Protein AF-0000000086202917 (afdb_homodimer)

Secondary structure (DSSP, 8-state):
-HHHHHHHHHHHHHHHHHS-EEEEEEEEEEEETTTTEEEEEEEEEETTEEEEEEETTTTEEEESSGGGHHHHHHHHH-HHHHHHHHHHIIIIIGGGHHHHHHHHHHHHHHHHT-/-HHHHHHHHHHHHHHHHHS-EEEEEEEEEEEETTTTEEEEEEEEEETTEEEEEEETTTTEEEESSGGGHHHHHHHHH-HHHHHHHHHHIIIIIGGGHHHHHHHHHHHHHHHHT-

InterPro domains:
  IPR000353 MHC class II, beta chain, N-terminal [PF00969] (27-99)
  IPR000353 MHC class II, beta chain, N-terminal [SM00921] (27-101)
  IPR011162 MHC classes I/II-like antigen recognition protein [SSF54452] (7-101)
  IPR014745 MHC class II, alpha/beta chain, N-terminal [G3DSA:3.10.320.10] (16-104)
  IPR050160 Major Histocompatibility Complex/Immunoglobulin [PTHR19944] (18-101)

Structure (mmCIF, N/CA/C/O backbone):
data_AF-0000000086202917-model_v1
#
loop_
_entity.id
_entity.type
_entity.pdbx_description
1 polymer 'HLA class II histocompatibility antigen, DRB1-16 beta chain-like'
#
loop_
_atom_site.group_PDB
_atom_site.id
_atom_site.type_symbol
_atom_site.label_atom_id
_atom_site.label_alt_id
_atom_site.label_comp_id
_atom_site.label_asym_id
_atom_site.label_entity_id
_atom_site.label_seq_id
_atom_site.pdbx_PDB_ins_code
_atom_site.Cartn_x
_atom_site.Cartn_y
_atom_site.Cartn_z
_atom_site.occupancy
_atom_site.B_iso_or_equiv
_atom_site.auth_seq_id
_atom_site.auth_comp_id
_atom_site.auth_asym_id
_atom_site.auth_atom_id
_atom_site.pdbx_PDB_model_num
ATOM 1 N N . ARG A 1 1 ? 8.062 -35.969 -11.539 1 56.47 1 ARG A N 1
ATOM 2 C CA . ARG A 1 1 ? 8.352 -34.812 -10.711 1 56.47 1 ARG A CA 1
ATOM 3 C C . ARG A 1 1 ? 7.625 -33.594 -11.234 1 56.47 1 ARG A C 1
ATOM 5 O O . ARG A 1 1 ? 6.93 -32.906 -10.484 1 56.47 1 ARG A O 1
ATOM 12 N N . TRP A 1 2 ? 7.66 -33.281 -12.508 1 59.66 2 TRP A N 1
ATOM 13 C CA . TRP A 1 2 ? 7.031 -32.125 -13.125 1 59.66 2 TRP A CA 1
ATOM 14 C C . TRP A 1 2 ? 5.516 -32.281 -13.148 1 59.66 2 TRP A C 1
ATOM 16 O O . TRP A 1 2 ? 4.785 -31.312 -12.891 1 59.66 2 TRP A O 1
ATOM 26 N N . ALA A 1 3 ? 5.078 -33.5 -13.422 1 69.38 3 ALA A N 1
ATOM 27 C CA . ALA A 1 3 ? 3.639 -33.75 -13.508 1 69.38 3 ALA A CA 1
ATOM 28 C C . ALA A 1 3 ? 2.975 -33.562 -12.148 1 69.38 3 ALA A C 1
ATOM 30 O O . ALA A 1 3 ? 1.896 -33 -12.039 1 69.38 3 ALA A O 1
ATOM 31 N N . LEU A 1 4 ? 3.582 -34.156 -11.109 1 66.25 4 LEU A N 1
ATOM 32 C CA . LEU A 1 4 ? 3.045 -34.062 -9.758 1 66.25 4 LEU A CA 1
ATOM 33 C C . LEU A 1 4 ? 3.033 -32.594 -9.273 1 66.25 4 LEU A C 1
ATOM 35 O O . LEU A 1 4 ? 2.08 -32.188 -8.625 1 66.25 4 LEU A O 1
ATOM 39 N N . ASP A 1 5 ? 4.062 -31.875 -9.633 1 64.75 5 ASP A N 1
ATOM 40 C CA . ASP A 1 5 ? 4.117 -30.453 -9.297 1 64.75 5 ASP A CA 1
ATOM 41 C C . ASP A 1 5 ? 3.029 -29.672 -10.039 1 64.75 5 ASP A C 1
ATOM 43 O O . ASP A 1 5 ? 2.402 -28.781 -9.461 1 64.75 5 ASP A O 1
ATOM 47 N N . SER A 1 6 ? 2.785 -30.109 -11.18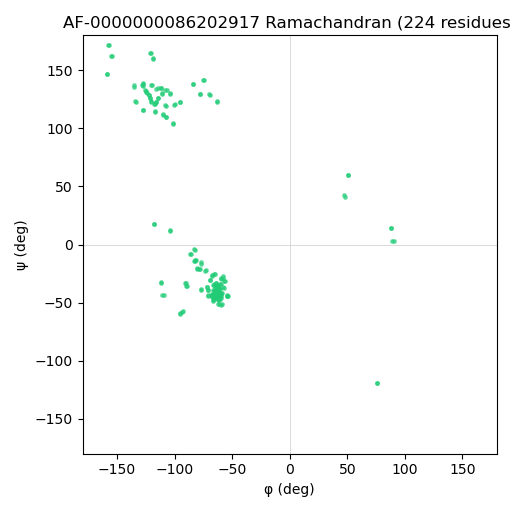8 1 72.75 6 SER A N 1
ATOM 48 C CA . SER A 1 6 ? 1.746 -29.469 -11.984 1 72.75 6 SER A CA 1
ATOM 49 C C . SER A 1 6 ? 0.358 -29.766 -11.422 1 72.75 6 SER A C 1
ATOM 51 O O . SER A 1 6 ? -0.493 -28.875 -11.367 1 72.75 6 SER A O 1
ATOM 53 N N . LEU A 1 7 ? 0.156 -30.969 -11.078 1 74 7 LEU A N 1
ATOM 54 C CA . LEU A 1 7 ? -1.131 -31.359 -10.508 1 74 7 LEU A CA 1
ATOM 55 C C . LEU A 1 7 ? -1.352 -30.703 -9.156 1 74 7 LEU A C 1
ATOM 57 O O . LEU A 1 7 ? -2.457 -30.25 -8.859 1 74 7 LEU A O 1
ATOM 61 N N . LEU A 1 8 ? -0.31 -30.719 -8.398 1 64.94 8 LEU A N 1
ATOM 62 C CA . LEU A 1 8 ? -0.389 -30.062 -7.094 1 64.94 8 LEU A CA 1
ATOM 63 C C . LEU A 1 8 ? -0.633 -28.578 -7.25 1 64.94 8 LEU A C 1
ATOM 65 O O . LEU A 1 8 ? -1.447 -28 -6.527 1 64.94 8 LEU A O 1
ATOM 69 N N . THR A 1 9 ? 0.103 -28 -8.234 1 70.88 9 THR A N 1
ATOM 70 C CA . THR A 1 9 ? -0.125 -26.594 -8.539 1 70.88 9 THR A CA 1
ATOM 71 C C . THR A 1 9 ? -1.547 -26.375 -9.047 1 70.88 9 THR A C 1
ATOM 73 O O . THR A 1 9 ? -2.199 -25.391 -8.68 1 70.88 9 THR A O 1
ATOM 76 N N . ALA A 1 10 ? -1.94 -27.266 -9.82 1 73.31 10 ALA A N 1
ATOM 77 C CA . ALA A 1 10 ? -3.299 -27.156 -10.344 1 73.31 10 ALA A CA 1
ATOM 78 C C . ALA A 1 10 ? -4.332 -27.297 -9.234 1 73.31 10 ALA A C 1
ATOM 80 O O . ALA A 1 10 ? -5.312 -26.547 -9.195 1 73.31 10 ALA A O 1
ATOM 81 N N . PHE A 1 11 ? -4.117 -28.297 -8.375 1 68.44 11 PHE A N 1
ATOM 82 C CA . PHE A 1 11 ? -5.02 -28.516 -7.25 1 68.44 11 PHE A CA 1
ATOM 83 C C . PHE A 1 11 ? -5.008 -27.312 -6.316 1 68.44 11 PHE A C 1
ATOM 85 O O . PHE A 1 11 ? -6.066 -26.844 -5.875 1 68.44 11 PHE A O 1
ATOM 92 N N . LEU A 1 12 ? -3.818 -26.859 -5.988 1 67.12 12 LEU A N 1
ATOM 93 C CA . LEU A 1 12 ? -3.705 -25.672 -5.141 1 67.12 12 LEU A CA 1
ATOM 94 C C . LEU A 1 12 ? -4.352 -24.453 -5.809 1 67.12 12 LEU A C 1
ATOM 96 O O . LEU A 1 12 ? -5.004 -23.656 -5.141 1 67.12 12 LEU A O 1
ATOM 100 N N . LEU A 1 13 ? -4.148 -24.438 -7.059 1 69.25 13 LEU A N 1
ATOM 101 C CA . LEU A 1 13 ? -4.805 -23.375 -7.816 1 69.25 13 LEU A CA 1
ATOM 102 C C . LEU A 1 13 ? -6.32 -23.484 -7.703 1 69.25 13 LEU A C 1
ATOM 104 O O . LEU A 1 13 ? -7.008 -22.469 -7.535 1 69.25 13 LEU A O 1
ATOM 108 N N . LEU A 1 14 ? -6.766 -24.656 -7.84 1 66.81 14 LEU A N 1
ATOM 109 C CA . LEU A 1 14 ? -8.203 -24.891 -7.727 1 66.81 14 LEU A CA 1
ATOM 110 C C . LEU A 1 14 ? -8.711 -24.484 -6.344 1 66.81 14 LEU A C 1
ATOM 112 O O . LEU A 1 14 ? -9.781 -23.891 -6.219 1 66.81 14 LEU A O 1
ATOM 116 N N . LEU A 1 15 ? -8.031 -24.828 -5.32 1 63.81 15 LEU A N 1
ATOM 117 C CA . LEU A 1 15 ? -8.422 -24.484 -3.959 1 63.81 15 LEU A CA 1
ATOM 118 C C . LEU A 1 15 ? -8.398 -22.969 -3.758 1 63.81 15 LEU A C 1
ATOM 120 O O . LEU A 1 15 ? -9.289 -22.406 -3.115 1 63.81 15 LEU A O 1
ATOM 124 N N . LEU A 1 16 ? -7.363 -22.406 -4.336 1 63.12 16 LEU A N 1
ATOM 125 C CA . LEU A 1 16 ? -7.281 -20.953 -4.242 1 63.12 16 LEU A CA 1
ATOM 126 C C . LEU A 1 16 ? -8.43 -20.281 -5.004 1 63.12 16 LEU A C 1
ATOM 128 O O . LEU A 1 16 ? -8.93 -19.234 -4.59 1 63.12 16 LEU A O 1
ATOM 132 N N . LEU A 1 17 ? -8.789 -20.891 -6.078 1 62.19 17 LEU A N 1
ATOM 133 C CA . LEU A 1 17 ? -9.906 -20.391 -6.867 1 62.19 17 LEU A CA 1
ATOM 134 C C . LEU A 1 17 ? -11.203 -20.422 -6.059 1 62.19 17 LEU A C 1
ATOM 136 O O . LEU A 1 17 ? -12.078 -19.578 -6.25 1 62.19 17 LEU A O 1
ATOM 140 N N . ALA A 1 18 ? -11.289 -21.453 -5.273 1 64.19 18 ALA A N 1
ATOM 141 C CA . ALA A 1 18 ? -12.539 -21.641 -4.543 1 64.19 18 ALA A CA 1
ATOM 142 C C . ALA A 1 18 ? -12.531 -20.859 -3.227 1 64.19 18 ALA A C 1
ATOM 144 O O . ALA A 1 18 ? -13.586 -20.516 -2.697 1 64.19 18 ALA A O 1
ATOM 145 N N . ALA A 1 19 ? -11.352 -20.281 -2.857 1 79.25 19 ALA A N 1
ATOM 146 C CA . ALA A 1 19 ? -11.211 -19.688 -1.525 1 79.25 19 ALA A CA 1
ATOM 147 C C . ALA A 1 19 ? -10.914 -18.203 -1.609 1 79.25 19 ALA A C 1
ATOM 149 O O . ALA A 1 19 ? -10.727 -17.656 -2.701 1 79.25 19 ALA A O 1
ATOM 150 N N . HIS A 1 20 ? -11.172 -17.5 -0.498 1 85.31 20 HIS A N 1
ATOM 151 C CA . HIS A 1 20 ? -10.773 -16.109 -0.312 1 85.31 20 HIS A CA 1
ATOM 152 C C . HIS A 1 20 ? -9.258 -15.953 -0.331 1 85.31 20 HIS A C 1
ATOM 154 O O . HIS A 1 20 ? -8.547 -16.719 0.324 1 85.31 20 HIS A O 1
ATOM 160 N N . PHE A 1 21 ? -8.859 -15.07 -1.308 1 89.19 21 PHE A N 1
ATOM 161 C CA . PHE A 1 21 ? -7.438 -14.789 -1.488 1 89.19 21 PHE A CA 1
ATOM 162 C C . PHE A 1 21 ? -7.164 -13.297 -1.397 1 89.19 21 PHE A C 1
ATOM 164 O O . PHE A 1 21 ? -7.918 -12.484 -1.942 1 89.19 21 PHE A O 1
ATOM 171 N N . LEU A 1 22 ? -6.105 -12.945 -0.576 1 93.94 22 LEU A N 1
ATOM 172 C CA . LEU A 1 22 ? -5.758 -11.539 -0.412 1 93.94 22 LEU A CA 1
ATOM 173 C C . LEU A 1 22 ? -4.363 -11.258 -0.958 1 93.94 22 LEU A C 1
ATOM 175 O O . LEU A 1 22 ? -3.404 -11.953 -0.616 1 93.94 22 LEU A O 1
ATOM 179 N N . VAL A 1 23 ? -4.27 -10.406 -1.833 1 95.25 23 VAL A N 1
ATOM 180 C CA . VAL A 1 23 ? -3.002 -9.836 -2.275 1 95.25 23 VAL A CA 1
ATOM 181 C C . VAL A 1 23 ? -2.883 -8.398 -1.783 1 95.25 23 VAL A C 1
ATOM 183 O O . VAL A 1 23 ? -3.816 -7.602 -1.93 1 95.25 23 VAL A O 1
ATOM 186 N N . GLN A 1 24 ? -1.747 -8.039 -1.221 1 97.31 24 GLN A N 1
ATOM 187 C CA . GLN A 1 24 ? -1.572 -6.703 -0.654 1 97.31 24 GLN A CA 1
ATOM 188 C C . GLN A 1 24 ? -0.232 -6.102 -1.066 1 97.31 24 GLN A C 1
ATOM 190 O O . GLN A 1 24 ? 0.785 -6.801 -1.092 1 97.31 24 GLN A O 1
ATOM 195 N N . TRP A 1 25 ? -0.26 -4.859 -1.42 1 97.12 25 TRP A N 1
ATOM 196 C CA . TRP A 1 25 ? 0.932 -4.035 -1.604 1 97.12 25 TRP A CA 1
ATOM 197 C C . TRP A 1 25 ? 0.965 -2.893 -0.597 1 97.12 25 TRP A C 1
ATOM 199 O O . TRP A 1 25 ? -0.059 -2.256 -0.337 1 97.12 25 TRP A O 1
ATOM 209 N N . LYS A 1 26 ? 2.094 -2.67 0.023 1 97.69 26 LYS A N 1
ATOM 210 C CA . LYS A 1 26 ? 2.246 -1.6 1.004 1 97.69 26 LYS A CA 1
ATOM 211 C C . LYS A 1 26 ? 3.391 -0.665 0.625 1 97.69 26 LYS A C 1
ATOM 213 O O . LYS A 1 26 ? 4.465 -1.12 0.23 1 97.69 26 LYS A O 1
ATOM 218 N N . SER A 1 27 ? 3.15 0.572 0.626 1 98.06 27 SER A N 1
ATOM 219 C CA . SER A 1 27 ? 4.184 1.6 0.538 1 98.06 27 SER A CA 1
ATOM 220 C C . SER A 1 27 ? 4.379 2.303 1.877 1 98.06 27 SER A C 1
ATOM 222 O O . SER A 1 27 ? 3.451 2.926 2.398 1 98.06 27 SER A O 1
ATOM 224 N N . ASP A 1 28 ? 5.562 2.217 2.412 1 98.12 28 ASP A N 1
ATOM 225 C CA . ASP A 1 28 ? 5.879 2.795 3.715 1 98.12 28 ASP A CA 1
ATOM 226 C C . ASP A 1 28 ? 6.895 3.928 3.582 1 98.12 28 ASP A C 1
ATOM 228 O O . ASP A 1 28 ? 7.945 3.754 2.963 1 98.12 28 ASP A O 1
ATOM 232 N N . CYS A 1 29 ? 6.578 5.027 4.09 1 98 29 CYS A N 1
ATOM 233 C CA . CYS A 1 29 ? 7.539 6.109 4.27 1 98 29 CYS A CA 1
ATOM 234 C C . CYS A 1 29 ? 7.898 6.281 5.742 1 98 29 CYS A C 1
ATOM 236 O O . CYS A 1 29 ? 7.074 6.734 6.539 1 98 29 CYS A O 1
ATOM 238 N N . HIS A 1 30 ? 9.102 5.934 6.121 1 96.94 30 HIS A N 1
ATOM 239 C CA . HIS A 1 30 ? 9.648 6.168 7.453 1 96.94 30 HIS A CA 1
ATOM 240 C C . HIS A 1 30 ? 10.461 7.457 7.5 1 96.94 30 HIS A C 1
ATOM 242 O O . HIS A 1 30 ? 11.422 7.617 6.742 1 96.94 30 HIS A O 1
ATOM 248 N N . PHE A 1 31 ? 10.039 8.297 8.367 1 95.12 31 PHE A N 1
ATOM 249 C CA . PHE A 1 31 ? 10.758 9.555 8.531 1 95.12 31 PHE A CA 1
ATOM 250 C C . PHE A 1 31 ? 11.469 9.602 9.883 1 95.12 31 PHE A C 1
ATOM 252 O O . PHE A 1 31 ? 10.875 9.281 10.914 1 95.12 31 PHE A O 1
ATOM 259 N N . PHE A 1 32 ? 12.711 9.945 9.773 1 92.88 32 PHE A N 1
ATOM 260 C CA . PHE A 1 32 ? 13.523 10.102 10.977 1 92.88 32 PHE A CA 1
ATOM 261 C C . PHE A 1 32 ? 14.078 11.516 11.07 1 92.88 32 PHE A C 1
ATOM 263 O O . PHE A 1 32 ? 14.789 11.977 10.172 1 92.88 32 PHE A O 1
ATOM 270 N N . ASN A 1 33 ? 13.758 12.219 12.242 1 91 33 ASN A N 1
ATOM 271 C CA . ASN A 1 33 ? 14.234 13.578 12.469 1 91 33 ASN A CA 1
ATOM 272 C C . ASN A 1 33 ? 13.938 14.477 11.273 1 91 33 ASN A C 1
ATOM 274 O O . ASN A 1 33 ? 14.844 15.086 10.711 1 91 33 ASN A O 1
ATOM 278 N N . GLY A 1 34 ? 12.609 14.531 11.031 1 90.12 34 GLY A N 1
ATOM 279 C CA . GLY A 1 34 ? 12.211 15.266 9.844 1 90.12 34 GLY A CA 1
ATOM 280 C C . GLY A 1 34 ? 12.461 14.492 8.555 1 90.12 34 GLY A C 1
ATOM 281 O O . GLY A 1 34 ? 11.953 13.383 8.391 1 90.12 34 GLY A O 1
ATOM 282 N N . THR A 1 35 ? 13.32 15.078 7.695 1 93.12 35 THR A N 1
ATOM 283 C CA . THR A 1 35 ? 13.664 14.398 6.449 1 93.12 35 THR A CA 1
ATOM 284 C C . THR A 1 35 ? 15.156 14.086 6.395 1 93.12 35 THR A C 1
ATOM 286 O O . THR A 1 35 ? 15.711 13.875 5.312 1 93.12 35 THR A O 1
ATOM 289 N N . GLN A 1 36 ? 15.758 14.133 7.574 1 93.69 36 GLN A N 1
ATOM 290 C CA . GLN A 1 36 ? 17.172 13.797 7.629 1 93.69 36 GLN A CA 1
ATOM 291 C C . GLN A 1 36 ? 17.422 12.375 7.121 1 93.69 36 GLN A C 1
ATOM 293 O O . GLN A 1 36 ? 18.406 12.125 6.426 1 93.69 36 GLN A O 1
ATOM 298 N N . ARG A 1 37 ? 16.531 11.484 7.527 1 95 37 ARG A N 1
ATOM 299 C CA . ARG A 1 37 ? 16.547 10.125 6.992 1 95 37 ARG A CA 1
ATOM 300 C C . ARG A 1 37 ? 15.133 9.688 6.609 1 95 37 ARG A C 1
ATOM 302 O O . ARG A 1 37 ? 14.203 9.781 7.418 1 95 37 ARG A O 1
ATOM 309 N N . VAL A 1 38 ? 15.117 9.359 5.406 1 96.69 38 VAL A N 1
ATOM 310 C CA . VAL A 1 38 ? 13.859 8.828 4.902 1 96.69 38 VAL A CA 1
ATOM 311 C C . VAL A 1 38 ? 14.07 7.418 4.359 1 96.69 38 VAL A C 1
ATOM 313 O O . VAL A 1 38 ? 15.023 7.168 3.623 1 96.69 38 VAL A O 1
ATOM 316 N N . HIS A 1 39 ? 13.273 6.473 4.859 1 97.94 39 HIS A N 1
ATOM 317 C CA . HIS A 1 39 ? 13.328 5.078 4.434 1 97.94 39 HIS A CA 1
ATOM 318 C C . HIS A 1 39 ? 12.016 4.648 3.781 1 97.94 39 HIS A C 1
ATOM 320 O O . HIS A 1 39 ? 10.953 4.715 4.402 1 97.94 39 HIS A O 1
ATOM 326 N N . TYR A 1 40 ? 12.141 4.359 2.516 1 98.62 40 TYR A N 1
ATOM 327 C CA . TYR A 1 40 ? 10.969 3.959 1.748 1 98.62 40 TYR A CA 1
ATOM 328 C C . TYR A 1 40 ? 10.969 2.455 1.5 1 98.62 40 TYR A C 1
ATOM 330 O O . TYR A 1 40 ? 11.984 1.884 1.094 1 98.62 40 TYR A O 1
ATOM 338 N N . LEU A 1 41 ? 9.836 1.733 1.792 1 98.69 41 LEU A N 1
ATOM 339 C CA . LEU A 1 41 ? 9.617 0.322 1.495 1 98.69 41 LEU A CA 1
ATOM 340 C C . LEU A 1 41 ? 8.383 0.135 0.619 1 98.69 41 LEU A C 1
ATOM 342 O O . LEU A 1 41 ? 7.344 0.745 0.869 1 98.69 41 LEU A O 1
ATOM 346 N N . TYR A 1 42 ? 8.516 -0.547 -0.42 1 98.5 42 TYR A N 1
ATOM 347 C CA . TYR A 1 42 ? 7.398 -1.073 -1.196 1 98.5 42 TYR A CA 1
ATOM 348 C C . TYR A 1 42 ? 7.305 -2.588 -1.062 1 98.5 42 TYR A C 1
ATOM 350 O O . TYR A 1 42 ? 8.18 -3.314 -1.541 1 98.5 42 TYR A O 1
ATOM 358 N N . ARG A 1 43 ? 6.258 -3.127 -0.398 1 98.25 43 ARG A N 1
ATOM 359 C CA . ARG A 1 43 ? 6.195 -4.504 0.079 1 98.25 43 ARG A CA 1
ATOM 360 C C . ARG A 1 43 ? 5.031 -5.254 -0.559 1 98.25 43 ARG A C 1
ATOM 362 O O . ARG A 1 43 ? 3.936 -4.707 -0.693 1 98.25 43 ARG A O 1
ATOM 369 N N . GLN A 1 44 ? 5.309 -6.43 -0.927 1 96.62 44 GLN A N 1
ATOM 370 C CA . GLN A 1 44 ? 4.293 -7.289 -1.523 1 96.62 44 GLN A CA 1
ATOM 371 C C . GLN A 1 44 ? 3.939 -8.445 -0.596 1 96.62 44 GLN A C 1
ATOM 373 O O . GLN A 1 44 ? 4.824 -9.078 -0.013 1 96.62 44 GLN A O 1
ATOM 378 N N . PHE A 1 45 ? 2.639 -8.703 -0.45 1 95.31 45 PHE A N 1
ATOM 379 C CA . PHE A 1 45 ? 2.131 -9.758 0.412 1 95.31 45 PHE A CA 1
ATOM 380 C C . PHE A 1 45 ? 1.174 -10.672 -0.351 1 95.31 45 PHE A C 1
ATOM 382 O O . PHE A 1 45 ? 0.358 -10.195 -1.144 1 95.31 45 PHE A O 1
ATOM 389 N N . TYR A 1 46 ? 1.29 -11.93 -0.117 1 90.88 46 TYR A N 1
ATOM 390 C CA . TYR A 1 46 ? 0.274 -12.914 -0.466 1 90.88 46 TYR A CA 1
ATOM 391 C C . TYR A 1 46 ? -0.264 -13.609 0.78 1 90.88 46 TYR A C 1
ATOM 393 O O . TYR A 1 46 ? 0.491 -14.25 1.517 1 90.88 46 TYR A O 1
ATOM 401 N N . ASP A 1 47 ? -1.548 -13.477 0.974 1 85.06 47 ASP A N 1
ATOM 402 C CA . ASP A 1 47 ? -2.213 -13.992 2.164 1 85.06 47 ASP A CA 1
ATOM 403 C C . ASP A 1 47 ? -1.449 -13.617 3.43 1 85.06 47 ASP A C 1
ATOM 405 O O . ASP A 1 47 ? -1.148 -14.469 4.262 1 85.06 47 ASP A O 1
ATOM 409 N N . ARG A 1 48 ? -0.967 -12.508 3.6 1 85.69 48 ARG A N 1
ATOM 410 C CA . ARG A 1 48 ? -0.422 -11.836 4.773 1 85.69 48 ARG A CA 1
ATOM 411 C C . ARG A 1 48 ? 1.069 -12.117 4.922 1 85.69 48 ARG A C 1
ATOM 413 O O . ARG A 1 48 ? 1.669 -11.789 5.949 1 85.69 48 ARG A O 1
ATOM 420 N N . GLN A 1 49 ? 1.592 -12.82 3.988 1 90.81 49 GLN A N 1
ATOM 421 C CA . GLN A 1 49 ? 3.025 -13.094 4.008 1 90.81 49 GLN A CA 1
ATOM 422 C C . GLN A 1 49 ? 3.773 -12.164 3.057 1 90.81 49 GLN A C 1
ATOM 424 O O . GLN A 1 49 ? 3.525 -12.164 1.851 1 90.81 49 GLN A O 1
ATOM 429 N N . GLU A 1 50 ? 4.629 -11.469 3.66 1 95.25 50 GLU A N 1
ATOM 430 C CA . GLU A 1 50 ? 5.484 -10.664 2.797 1 95.25 50 GLU A CA 1
ATOM 431 C C . GLU A 1 50 ? 6.445 -11.539 1.999 1 95.25 50 GLU A C 1
ATOM 433 O O . GLU A 1 50 ? 7.152 -12.375 2.568 1 95.25 50 GLU A O 1
ATOM 438 N N . THR A 1 51 ? 6.512 -11.352 0.704 1 94.44 51 THR A N 1
ATOM 439 C CA . THR A 1 51 ? 7.336 -12.242 -0.106 1 94.44 51 THR A CA 1
ATOM 440 C C . THR A 1 51 ? 8.539 -11.5 -0.676 1 94.44 51 THR A C 1
ATOM 442 O O . THR A 1 51 ? 9.594 -12.094 -0.908 1 94.44 51 THR A O 1
ATOM 445 N N . ALA A 1 52 ? 8.398 -10.195 -0.99 1 9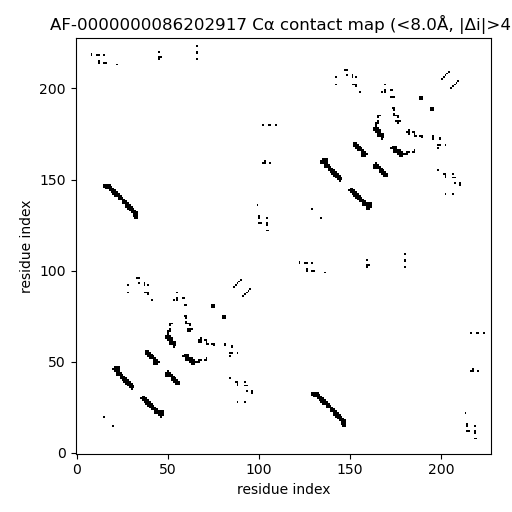6.62 52 ALA A N 1
ATOM 446 C CA . ALA A 1 52 ? 9.445 -9.344 -1.547 1 96.62 52 ALA A CA 1
ATOM 447 C C . ALA A 1 52 ? 9.203 -7.875 -1.22 1 96.62 52 ALA A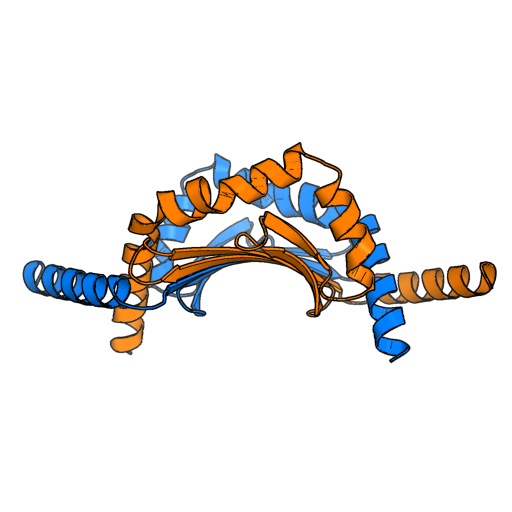 C 1
ATOM 449 O O . ALA A 1 52 ? 8.086 -7.492 -0.868 1 96.62 52 ALA A O 1
ATOM 450 N N . ARG A 1 53 ? 10.172 -7.109 -1.333 1 98.5 53 ARG A N 1
ATOM 451 C CA . ARG A 1 53 ? 10.047 -5.68 -1.072 1 98.5 53 ARG A CA 1
ATOM 452 C C . ARG A 1 53 ? 11.164 -4.895 -1.745 1 98.5 53 ARG A C 1
ATOM 454 O O . ARG A 1 53 ? 12.25 -5.43 -1.975 1 98.5 53 ARG A O 1
ATOM 461 N N . PHE A 1 54 ? 10.812 -3.717 -2.146 1 98.75 54 PHE A N 1
ATOM 462 C CA . PHE A 1 54 ? 11.844 -2.732 -2.438 1 98.75 54 PHE A CA 1
ATOM 463 C C . PHE A 1 54 ? 12.289 -2.023 -1.163 1 98.75 54 PHE A C 1
ATOM 465 O O . PHE A 1 54 ? 11.461 -1.648 -0.332 1 98.75 54 PHE A O 1
ATOM 472 N N . ASP A 1 55 ? 13.539 -1.838 -1.07 1 98.62 55 ASP A N 1
ATOM 473 C CA . ASP A 1 55 ? 14.148 -1.168 0.075 1 98.62 55 ASP A CA 1
ATOM 474 C C . ASP A 1 55 ? 15.055 -0.026 -0.376 1 98.62 55 ASP A C 1
ATOM 476 O O . ASP A 1 55 ? 16.094 -0.261 -0.999 1 98.62 55 ASP A O 1
ATOM 480 N N . SER A 1 56 ? 14.68 1.119 -0.02 1 98.38 56 SER A N 1
ATOM 481 C CA . SER A 1 56 ? 15.391 2.291 -0.519 1 98.38 56 SER A CA 1
ATOM 482 C C . SER A 1 56 ? 16.812 2.355 0.036 1 98.38 56 SER A C 1
ATOM 484 O O . SER A 1 56 ? 17.688 2.963 -0.572 1 98.38 56 SER A O 1
ATOM 486 N N . ASP A 1 57 ? 17.094 1.792 1.222 1 97.62 57 ASP A N 1
ATOM 487 C CA . ASP A 1 57 ? 18.438 1.76 1.779 1 97.62 57 ASP A CA 1
ATOM 488 C C . ASP A 1 57 ? 19.344 0.833 0.973 1 97.62 57 ASP A C 1
ATOM 490 O O . ASP A 1 57 ? 20.547 1.054 0.895 1 97.62 57 ASP A O 1
ATOM 494 N N . VAL A 1 58 ? 18.734 -0.207 0.388 1 97.62 58 VAL A N 1
ATOM 495 C CA . VAL A 1 58 ? 19.5 -1.162 -0.416 1 97.62 58 VAL A CA 1
ATOM 496 C C . VAL A 1 58 ? 19.516 -0.707 -1.873 1 97.62 58 VAL A C 1
ATOM 498 O O . VAL A 1 58 ? 20.5 -0.949 -2.59 1 97.62 58 VAL A O 1
ATOM 501 N N . GLY A 1 59 ? 18.453 -0.09 -2.311 1 98.06 59 GLY A N 1
ATOM 502 C CA . GLY A 1 59 ? 18.359 0.463 -3.652 1 98.06 59 GLY A CA 1
ATOM 503 C C . GLY A 1 59 ? 17.859 -0.536 -4.68 1 98.06 59 GLY A C 1
ATOM 504 O O . GLY A 1 59 ? 18.016 -0.324 -5.887 1 98.06 59 GLY A O 1
ATOM 505 N N . LYS A 1 60 ? 17.281 -1.69 -4.18 1 98.56 60 LYS A N 1
ATOM 506 C CA . LYS A 1 60 ? 16.75 -2.695 -5.09 1 98.56 60 LYS A CA 1
ATOM 507 C C . LYS A 1 60 ? 15.703 -3.568 -4.391 1 98.56 60 LYS A C 1
ATOM 509 O O . LYS A 1 60 ? 15.453 -3.406 -3.195 1 98.56 60 LYS A O 1
ATOM 514 N N . PHE A 1 61 ? 15.07 -4.371 -5.18 1 98.5 61 PHE A N 1
ATOM 515 C CA . PHE A 1 61 ? 14.117 -5.328 -4.621 1 98.5 61 PHE A CA 1
ATOM 516 C C . PHE A 1 61 ? 14.852 -6.48 -3.941 1 98.5 61 PHE A C 1
ATOM 518 O O . PHE A 1 61 ? 15.875 -6.953 -4.438 1 98.5 61 PHE A O 1
ATOM 525 N N . VAL A 1 62 ? 14.312 -6.961 -2.799 1 98.31 62 VAL A N 1
ATOM 526 C CA . VAL A 1 62 ? 14.852 -8.07 -2.029 1 98.31 62 VAL A CA 1
ATOM 527 C C . VAL A 1 62 ? 13.766 -9.109 -1.771 1 98.31 62 VAL A C 1
ATOM 529 O O . VAL A 1 62 ? 12.625 -8.75 -1.453 1 98.31 62 VAL A O 1
ATOM 532 N N . ALA A 1 63 ? 14.156 -10.328 -1.935 1 96.75 63 ALA A N 1
ATOM 533 C CA . ALA A 1 63 ? 13.242 -11.406 -1.575 1 96.75 63 ALA A CA 1
ATOM 534 C C . ALA A 1 63 ? 13.211 -11.625 -0.064 1 96.75 63 AL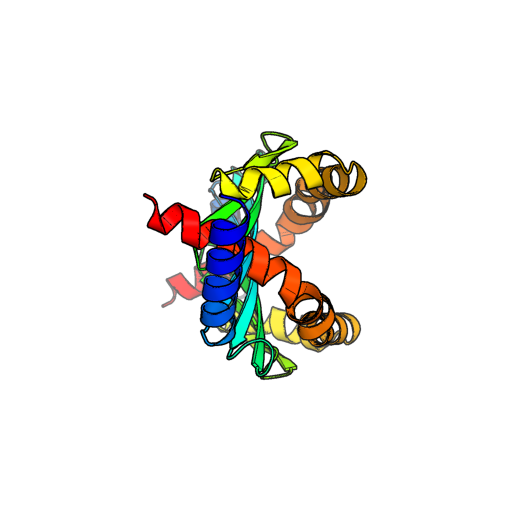A A C 1
ATOM 536 O O . ALA A 1 63 ? 14.266 -11.727 0.573 1 96.75 63 ALA A O 1
ATOM 537 N N . VAL A 1 64 ? 12.07 -11.656 0.5 1 95.69 64 VAL A N 1
ATOM 538 C CA . VAL A 1 64 ? 11.914 -11.914 1.929 1 95.69 64 VAL A CA 1
ATOM 539 C C . VAL A 1 64 ? 11.789 -13.414 2.176 1 95.69 64 VAL A C 1
ATOM 541 O O . VAL A 1 64 ? 12.258 -13.922 3.197 1 95.69 64 VAL A O 1
ATOM 544 N N . THR A 1 65 ? 11.148 -14.07 1.275 1 91.5 65 THR A N 1
ATOM 545 C CA . THR A 1 65 ? 11.078 -15.531 1.235 1 91.5 65 THR A CA 1
ATOM 546 C C . THR A 1 65 ? 11.641 -16.062 -0.079 1 91.5 65 THR A C 1
ATOM 548 O O . THR A 1 65 ? 11.812 -15.305 -1.038 1 91.5 65 THR A O 1
ATOM 551 N N . GLU A 1 66 ? 11.906 -17.312 -0.113 1 88.62 66 GLU A N 1
ATOM 552 C CA . GLU A 1 66 ? 12.438 -17.938 -1.324 1 88.62 66 GLU A CA 1
ATOM 553 C C . GLU A 1 66 ? 11.477 -17.766 -2.498 1 88.62 66 GLU A C 1
ATOM 555 O O . GLU A 1 66 ? 11.906 -17.609 -3.643 1 88.62 66 GLU A O 1
ATOM 560 N N . PHE A 1 67 ? 10.305 -17.672 -2.195 1 84.25 67 PHE A N 1
ATOM 561 C CA . PHE A 1 67 ? 9.297 -17.625 -3.248 1 84.25 67 PHE A CA 1
ATOM 562 C C . PHE A 1 67 ? 9.219 -16.234 -3.859 1 84.25 67 PHE A C 1
ATOM 564 O O . PHE A 1 67 ? 8.672 -16.062 -4.949 1 84.25 67 PHE A O 1
ATOM 571 N N . GLY A 1 68 ? 9.656 -15.273 -3.178 1 90.56 68 GLY A N 1
ATOM 572 C CA . GLY A 1 68 ? 9.672 -13.914 -3.699 1 90.56 68 GLY A CA 1
ATOM 573 C C . GLY A 1 68 ? 10.883 -13.625 -4.566 1 90.56 68 GLY A C 1
ATOM 574 O O . GLY A 1 68 ? 10.977 -12.562 -5.176 1 90.56 68 GLY A O 1
ATOM 575 N N . GLN A 1 69 ? 11.805 -14.578 -4.691 1 93.12 69 GLN A N 1
ATOM 576 C CA . GLN A 1 69 ? 13.062 -14.352 -5.391 1 93.12 69 GLN A CA 1
ATOM 577 C C . GLN A 1 69 ? 12.828 -14.102 -6.879 1 93.12 69 GLN A C 1
ATOM 579 O O . GLN A 1 69 ? 13.383 -13.164 -7.449 1 93.12 69 GLN A O 1
ATOM 584 N N . PRO A 1 70 ? 11.992 -14.891 -7.52 1 90 70 PRO A N 1
ATOM 585 C CA . PRO A 1 70 ? 11.758 -14.633 -8.945 1 90 70 PRO A CA 1
ATOM 586 C C . PRO A 1 70 ? 11.195 -13.242 -9.203 1 90 70 PRO A C 1
ATOM 588 O O . PRO A 1 70 ? 11.586 -12.578 -10.172 1 90 70 PRO A O 1
ATOM 591 N N . ASP A 1 71 ? 10.266 -12.836 -8.383 1 91.12 71 ASP A N 1
ATOM 592 C CA . ASP A 1 71 ? 9.711 -11.492 -8.539 1 91.12 71 ASP A CA 1
ATOM 593 C C . ASP A 1 71 ? 10.789 -10.43 -8.352 1 91.12 71 ASP A C 1
ATOM 595 O O . ASP A 1 71 ? 10.906 -9.508 -9.164 1 91.12 71 ASP A O 1
ATOM 599 N N . ALA A 1 72 ? 11.508 -10.5 -7.301 1 96.81 72 ALA A N 1
ATOM 600 C CA . ALA A 1 72 ? 12.586 -9.547 -7.023 1 96.81 72 ALA A CA 1
ATOM 601 C C . ALA A 1 72 ? 13.562 -9.469 -8.188 1 96.81 72 ALA A C 1
ATOM 603 O O . ALA A 1 72 ? 13.938 -8.375 -8.625 1 96.81 72 ALA A O 1
ATOM 604 N N . ASP A 1 73 ? 13.906 -10.688 -8.711 1 96.69 73 ASP A N 1
ATOM 605 C CA . ASP A 1 73 ? 14.844 -10.734 -9.836 1 96.69 73 ASP A CA 1
ATOM 606 C C . ASP A 1 73 ? 14.266 -10.055 -11.07 1 96.69 73 ASP A C 1
ATOM 608 O O . ASP A 1 73 ? 14.953 -9.297 -11.75 1 96.69 73 ASP A O 1
ATOM 612 N N . TYR A 1 74 ? 13.062 -10.367 -11.32 1 94.25 74 TYR A N 1
ATOM 613 C CA . TYR A 1 74 ? 12.391 -9.781 -12.469 1 94.25 74 TYR A CA 1
ATOM 614 C C . TYR A 1 74 ? 12.359 -8.258 -12.359 1 94.25 74 TYR A C 1
ATOM 616 O O . TYR A 1 74 ? 12.75 -7.555 -13.297 1 94.25 74 TYR A O 1
ATOM 624 N N . TRP A 1 75 ? 11.898 -7.676 -11.234 1 96.81 75 TRP A N 1
ATOM 625 C CA . TRP A 1 75 ? 11.812 -6.23 -11.055 1 96.81 75 TRP A CA 1
ATOM 626 C C . TRP A 1 75 ? 13.195 -5.586 -11.125 1 96.81 75 TRP A C 1
ATOM 628 O O . TRP A 1 75 ? 13.344 -4.484 -11.656 1 96.81 75 TRP A O 1
ATOM 638 N N . ASN A 1 76 ? 14.188 -6.312 -10.625 1 98.12 76 ASN A N 1
ATOM 639 C CA . ASN A 1 76 ? 15.547 -5.789 -10.625 1 98.12 76 ASN A CA 1
ATOM 640 C C . ASN A 1 76 ? 16.156 -5.789 -12.023 1 98.12 76 ASN A C 1
ATOM 642 O O . ASN A 1 76 ? 17.125 -5.078 -12.289 1 98.12 76 ASN A O 1
ATOM 646 N N . SER A 1 77 ? 15.578 -6.656 -12.875 1 97.94 77 SER A N 1
ATOM 647 C CA . SER A 1 77 ? 16.078 -6.734 -14.242 1 97.94 77 SER A CA 1
ATOM 648 C C . SER A 1 77 ? 15.477 -5.637 -15.109 1 97.94 77 SER A C 1
ATOM 650 O O . SER A 1 77 ? 15.914 -5.422 -16.25 1 97.94 77 SER A O 1
ATOM 652 N N . ARG A 1 78 ? 14.477 -5.008 -14.664 1 96.94 78 ARG A N 1
ATOM 653 C CA . ARG A 1 78 ? 13.797 -3.924 -15.367 1 96.94 78 ARG A CA 1
ATOM 654 C C . ARG A 1 78 ? 14.211 -2.566 -14.805 1 96.94 78 ARG A C 1
ATOM 656 O O . ARG A 1 78 ? 13.633 -2.082 -13.836 1 96.94 78 ARG A O 1
ATOM 663 N N . GLN A 1 79 ? 14.984 -1.939 -15.484 1 97.12 79 GLN A N 1
ATOM 664 C CA . GLN A 1 79 ? 15.586 -0.702 -15.008 1 97.12 79 GLN A CA 1
ATOM 665 C C . GLN A 1 79 ?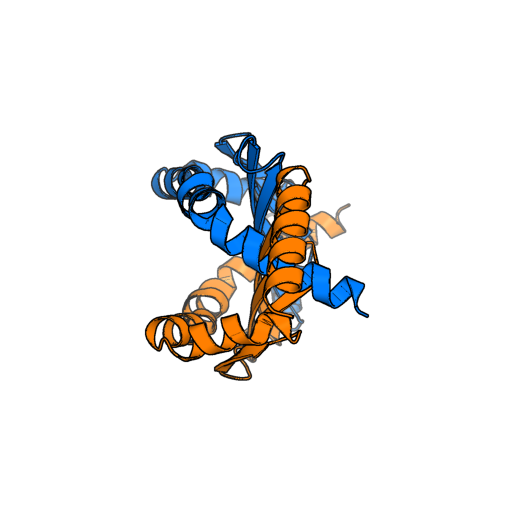 14.531 0.373 -14.773 1 97.12 79 GLN A C 1
ATOM 667 O O . GLN A 1 79 ? 14.648 1.178 -13.844 1 97.12 79 GLN A O 1
ATOM 672 N N . GLU A 1 80 ? 13.555 0.362 -15.594 1 96.94 80 GLU A N 1
ATOM 673 C CA . GLU A 1 80 ? 12.5 1.36 -15.453 1 96.94 80 GLU A CA 1
ATOM 674 C C . GLU A 1 80 ? 11.766 1.202 -14.125 1 96.94 80 GLU A C 1
ATOM 676 O O . GLU A 1 80 ? 11.469 2.191 -13.453 1 96.94 80 GLU A O 1
ATOM 681 N N . ILE A 1 81 ? 11.508 0.019 -13.695 1 96.38 81 ILE A N 1
ATOM 682 C CA . ILE A 1 81 ? 10.836 -0.258 -12.43 1 96.38 81 ILE A CA 1
ATOM 683 C C . ILE A 1 81 ? 11.742 0.132 -11.266 1 96.38 81 ILE A C 1
ATOM 685 O O . ILE A 1 81 ? 11.312 0.799 -10.328 1 96.38 81 ILE A O 1
ATOM 689 N N . LEU A 1 82 ? 12.992 -0.228 -11.391 1 97.12 82 LEU A N 1
ATOM 690 C CA . LEU A 1 82 ? 13.961 0.06 -10.336 1 97.12 82 LEU A CA 1
ATOM 691 C C . LEU A 1 82 ? 14.125 1.564 -10.148 1 97.12 82 LEU A C 1
ATOM 693 O O . LEU A 1 82 ? 14.094 2.057 -9.016 1 97.12 82 LEU A O 1
ATOM 697 N N . GLN A 1 83 ? 14.258 2.275 -11.227 1 97.44 83 GLN A N 1
ATOM 698 C CA . GLN A 1 83 ? 14.461 3.719 -11.148 1 97.44 83 GLN A CA 1
ATOM 699 C C . GLN A 1 83 ? 13.242 4.418 -10.562 1 97.44 83 GLN A C 1
ATOM 701 O O . GLN A 1 83 ? 13.375 5.367 -9.789 1 97.44 83 GLN A O 1
ATOM 706 N N . ASP A 1 84 ? 12.117 3.977 -10.945 1 97.62 84 ASP A N 1
ATOM 707 C CA . ASP A 1 84 ? 10.891 4.547 -10.398 1 97.62 84 ASP A CA 1
ATOM 708 C C . ASP A 1 84 ? 10.828 4.363 -8.883 1 97.62 84 ASP A C 1
ATOM 710 O O . ASP A 1 84 ? 10.516 5.309 -8.156 1 97.62 84 ASP A O 1
ATOM 714 N N . LYS A 1 85 ? 11.18 3.193 -8.438 1 98.12 85 LYS A N 1
ATOM 715 C CA . LYS A 1 85 ? 11.133 2.922 -7.008 1 98.12 85 LYS A CA 1
ATOM 716 C C . LYS A 1 85 ? 12.242 3.664 -6.27 1 98.12 85 LYS A C 1
ATOM 718 O O . LYS A 1 85 ? 12.031 4.168 -5.164 1 98.12 85 LYS A O 1
ATOM 723 N N . ARG A 1 86 ? 13.375 3.764 -6.895 1 97.88 86 ARG A N 1
ATOM 724 C CA . ARG A 1 86 ? 14.477 4.52 -6.301 1 97.88 86 ARG A CA 1
ATOM 725 C C . ARG A 1 86 ? 14.117 5.996 -6.168 1 97.88 86 ARG A C 1
ATOM 727 O O . ARG A 1 86 ? 14.523 6.652 -5.207 1 97.88 86 ARG A O 1
ATOM 734 N N . ALA A 1 87 ? 13.344 6.48 -7.086 1 98 87 ALA A N 1
ATOM 735 C CA . ALA A 1 87 ? 12.945 7.887 -7.074 1 98 87 ALA A CA 1
ATOM 736 C C . ALA A 1 87 ? 11.789 8.117 -6.105 1 98 87 ALA A C 1
ATOM 738 O O . ALA A 1 87 ? 11.531 9.258 -5.695 1 98 87 ALA A O 1
ATOM 739 N N . ALA A 1 88 ? 11.055 7.078 -5.754 1 97.62 88 ALA A N 1
ATOM 740 C CA . ALA A 1 88 ? 9.852 7.195 -4.938 1 97.62 88 ALA A CA 1
ATOM 741 C C . ALA A 1 88 ? 10.164 7.801 -3.576 1 97.62 88 ALA A C 1
ATOM 743 O O . ALA A 1 88 ? 9.352 8.539 -3.014 1 97.62 88 ALA A O 1
ATOM 744 N N . VAL A 1 89 ? 11.328 7.535 -3.004 1 97.31 89 VAL A N 1
ATOM 745 C CA . VAL A 1 89 ? 11.695 8.086 -1.703 1 97.31 89 VAL A CA 1
ATOM 746 C C . VAL A 1 89 ? 11.648 9.617 -1.759 1 97.31 89 VAL A C 1
ATOM 748 O O . VAL A 1 89 ? 11.297 10.266 -0.776 1 97.31 89 VAL A O 1
ATOM 751 N N . ASP A 1 90 ? 11.875 10.227 -2.916 1 96.31 90 ASP A N 1
ATOM 752 C CA . ASP A 1 90 ? 11.867 11.68 -3.061 1 96.31 90 ASP A CA 1
ATOM 753 C C . ASP A 1 90 ? 10.492 12.188 -3.475 1 96.31 90 ASP A C 1
ATOM 755 O O . ASP A 1 90 ? 9.852 12.93 -2.727 1 96.31 90 ASP A O 1
ATOM 759 N N . TYR A 1 91 ? 10.023 11.688 -4.559 1 95.12 91 TYR A N 1
ATOM 760 C CA . TYR A 1 91 ? 8.82 12.312 -5.102 1 95.12 91 TYR A CA 1
ATOM 761 C C . TYR A 1 91 ? 7.586 11.875 -4.328 1 95.12 91 TYR A C 1
ATOM 763 O O . TYR A 1 91 ? 6.559 12.562 -4.352 1 95.12 91 TYR A O 1
ATOM 771 N N . PHE A 1 92 ? 7.777 10.812 -3.59 1 95.38 92 PHE A N 1
ATOM 772 C CA . PHE A 1 92 ? 6.617 10.273 -2.891 1 95.38 92 PHE A CA 1
ATOM 773 C C . PHE A 1 92 ? 6.727 10.516 -1.391 1 95.38 92 PHE A C 1
ATOM 775 O O . PHE A 1 92 ? 5.746 10.898 -0.744 1 95.38 92 PHE A O 1
ATOM 782 N N . CYS A 1 93 ? 7.828 10.32 -0.813 1 97.25 93 CYS A N 1
ATOM 783 C CA . CYS A 1 93 ? 7.973 10.469 0.631 1 97.25 93 CYS A CA 1
ATOM 784 C C . CYS A 1 93 ? 8.492 11.852 0.989 1 97.25 93 CYS A C 1
ATOM 786 O O . CYS A 1 93 ? 7.762 12.672 1.55 1 97.25 93 CYS A O 1
ATOM 788 N N . ARG A 1 94 ? 9.625 12.188 0.496 1 96.12 94 ARG A N 1
ATOM 789 C CA . ARG A 1 94 ? 10.273 13.43 0.901 1 96.12 94 ARG A CA 1
ATOM 790 C C . ARG A 1 94 ? 9.484 14.641 0.425 1 96.12 94 ARG A C 1
ATOM 792 O O . ARG A 1 94 ? 9.227 15.562 1.2 1 96.12 94 ARG A O 1
ATOM 799 N N . HIS A 1 95 ? 9.125 14.664 -0.754 1 95.62 95 HIS A N 1
ATOM 800 C CA . HIS A 1 95 ? 8.406 15.789 -1.348 1 95.62 95 HIS A CA 1
ATOM 801 C C . HIS A 1 95 ? 7.125 16.094 -0.581 1 95.62 95 HIS A C 1
ATOM 803 O O . HIS A 1 95 ? 6.73 17.25 -0.457 1 95.62 95 HIS A O 1
ATOM 809 N N . ASN A 1 96 ? 6.535 15.086 -0.023 1 93.44 96 ASN A N 1
ATOM 810 C CA . ASN A 1 96 ? 5.227 15.242 0.606 1 93.44 96 ASN A CA 1
ATOM 811 C C . ASN A 1 96 ? 5.336 15.273 2.129 1 93.44 96 ASN A C 1
ATOM 813 O O . ASN A 1 96 ? 4.328 15.172 2.83 1 93.44 96 ASN A O 1
ATOM 817 N N . TYR A 1 97 ? 6.473 15.406 2.633 1 93.88 97 TYR A N 1
ATOM 818 C CA . TYR A 1 97 ? 6.711 15.383 4.07 1 93.88 97 TYR A CA 1
ATOM 819 C C . TYR A 1 97 ? 5.844 16.406 4.785 1 93.88 97 TYR A C 1
ATOM 821 O O . TYR A 1 97 ? 5.23 16.109 5.812 1 93.88 97 TYR A O 1
ATOM 829 N N . GLY A 1 98 ? 5.773 17.578 4.223 1 90.06 98 GLY A N 1
ATOM 830 C CA . GLY A 1 98 ? 4.977 18.625 4.844 1 90.06 98 GLY A CA 1
ATOM 831 C C . GLY A 1 98 ? 3.512 18.266 4.973 1 90.06 98 GLY A C 1
ATOM 832 O O . GLY A 1 98 ? 2.91 18.453 6.031 1 90.06 98 GLY A O 1
ATOM 833 N N . VAL A 1 99 ? 2.973 17.688 3.936 1 88.75 99 VAL A N 1
ATOM 834 C CA . VAL A 1 99 ? 1.572 17.281 3.93 1 88.75 99 VAL A CA 1
ATOM 835 C C . VAL A 1 99 ? 1.36 16.141 4.934 1 88.75 99 VAL A C 1
ATOM 837 O O . VAL A 1 99 ? 0.409 16.172 5.715 1 88.75 99 VAL A O 1
ATOM 840 N N . TYR A 1 100 ? 2.283 15.211 4.953 1 91.12 100 TYR A N 1
ATOM 841 C CA . TYR A 1 100 ? 2.158 14.055 5.832 1 91.12 100 TYR A CA 1
ATOM 842 C C . TYR A 1 100 ? 2.236 14.469 7.297 1 91.12 100 TYR A C 1
ATOM 844 O O . TYR A 1 100 ? 1.467 13.984 8.125 1 91.12 100 TYR A O 1
ATOM 852 N N . THR A 1 101 ? 3.195 15.312 7.578 1 89.25 101 THR A N 1
ATOM 853 C CA . THR A 1 101 ? 3.383 15.734 8.961 1 89.25 101 THR A CA 1
ATOM 854 C C . THR A 1 101 ? 2.164 16.5 9.461 1 89.25 101 THR A C 1
ATOM 856 O O . THR A 1 101 ? 1.751 16.344 10.609 1 89.25 101 THR A O 1
ATOM 859 N N . TYR A 1 102 ? 1.616 17.312 8.609 1 85.12 102 TYR A N 1
ATOM 860 C CA . TYR A 1 102 ? 0.408 18.047 8.969 1 85.12 102 TYR A CA 1
ATOM 861 C C . TYR A 1 102 ? -0.735 17.094 9.289 1 85.12 102 TYR A C 1
ATOM 863 O O . TYR A 1 102 ? -1.392 17.219 10.328 1 85.12 102 TYR A O 1
ATOM 871 N N . GLN A 1 103 ? -0.956 16.109 8.469 1 86.38 103 GLN A N 1
ATOM 872 C CA . GLN A 1 103 ? -2.037 15.148 8.664 1 86.38 103 GLN A CA 1
ATOM 873 C C . GLN A 1 103 ? -1.794 14.289 9.906 1 86.38 103 GLN A C 1
ATOM 875 O O . GLN A 1 103 ? -2.727 13.992 10.656 1 86.38 103 GLN A O 1
ATOM 880 N N . ALA A 1 104 ? -0.553 13.922 10.102 1 86.38 104 ALA A N 1
ATOM 881 C CA . ALA A 1 104 ? -0.192 13.109 11.266 1 86.38 104 ALA A CA 1
ATOM 882 C C . ALA A 1 104 ? -0.464 13.867 12.562 1 86.38 104 ALA A C 1
ATOM 884 O O . ALA A 1 104 ? -0.951 13.289 13.531 1 86.38 104 ALA A O 1
ATOM 885 N N . ALA A 1 105 ? -0.128 15.094 12.578 1 84 105 ALA A N 1
ATOM 886 C CA . ALA A 1 105 ? -0.362 15.922 13.758 1 84 105 ALA A CA 1
ATOM 887 C C . ALA A 1 105 ? -1.853 16.031 14.062 1 84 105 ALA A C 1
ATOM 889 O O . ALA A 1 105 ? -2.26 15.969 15.227 1 84 105 ALA A O 1
ATOM 890 N N . LYS A 1 106 ? -2.553 16.188 13.055 1 81.38 106 LYS A N 1
ATOM 891 C CA . LYS A 1 106 ? -4 16.266 13.227 1 81.38 106 LYS A CA 1
ATOM 892 C C . LYS A 1 106 ? -4.555 14.953 13.797 1 81.38 106 LYS A C 1
ATOM 894 O O . LYS A 1 106 ? -5.398 14.977 14.695 1 81.38 106 LYS A O 1
ATOM 899 N N . THR A 1 107 ? -4.039 13.891 13.273 1 81.69 107 THR A N 1
ATOM 900 C CA . THR A 1 107 ? -4.477 12.578 13.727 1 81.69 107 THR A CA 1
ATOM 901 C C . THR A 1 107 ? -4.086 12.352 15.188 1 81.69 107 THR A C 1
ATOM 903 O O . THR A 1 107 ? -4.887 11.852 15.984 1 81.69 107 THR A O 1
ATOM 906 N N . ALA A 1 108 ? -2.879 12.703 15.508 1 78.31 108 ALA A N 1
ATOM 907 C CA . ALA A 1 108 ? -2.381 12.539 16.875 1 78.31 108 ALA A CA 1
ATOM 908 C C . ALA A 1 108 ? -3.201 13.375 17.844 1 78.31 108 ALA A C 1
ATOM 910 O O . ALA A 1 108 ? -3.496 12.922 18.953 1 78.31 108 ALA A O 1
ATOM 911 N N . ARG A 1 109 ? -3.473 14.555 17.531 1 75.94 109 ARG A N 1
ATOM 912 C CA . ARG A 1 109 ? -4.254 15.445 18.391 1 75.94 109 ARG A CA 1
ATOM 913 C C . ARG A 1 109 ? -5.625 14.852 18.688 1 75.94 109 ARG A C 1
ATOM 915 O O . ARG A 1 109 ? -6.094 14.906 19.828 1 75.94 109 ARG A O 1
ATOM 922 N N . LEU A 1 110 ? -6.129 14.242 17.75 1 73.44 110 LEU A N 1
ATOM 923 C CA . LEU A 1 110 ? -7.473 13.695 17.922 1 73.44 110 LEU A CA 1
ATOM 924 C C . LEU A 1 110 ? -7.441 12.43 18.766 1 73.44 110 LEU A C 1
ATOM 926 O O . LEU A 1 110 ? -8.359 12.18 19.547 1 73.44 110 LEU A O 1
ATOM 930 N N . ILE A 1 111 ? -6.434 11.625 18.547 1 68.44 111 ILE A N 1
ATOM 931 C CA . ILE A 1 111 ? -6.273 10.414 19.344 1 68.44 111 ILE A CA 1
ATOM 932 C C . ILE A 1 111 ? -6.035 10.789 20.797 1 68.44 111 ILE A C 1
ATOM 934 O O . ILE A 1 111 ? -6.559 10.141 21.703 1 68.44 111 ILE A O 1
ATOM 938 N N . GLY A 1 112 ? -5.191 11.852 21 1 65.06 112 GLY A N 1
ATOM 939 C CA . GLY A 1 112 ? -4.934 12.344 22.344 1 65.06 112 GLY A CA 1
ATOM 940 C C . GLY A 1 112 ? -6.16 12.93 23 1 65.06 112 GLY A C 1
ATOM 941 O O . GLY A 1 112 ? -6.242 12.977 24.234 1 65.06 112 GLY A O 1
ATOM 942 N N . ARG A 1 113 ? -7.094 13.398 22.234 1 62.97 113 ARG A N 1
ATOM 943 C CA . ARG A 1 113 ? -8.305 13.992 22.797 1 62.97 113 ARG A CA 1
ATOM 944 C C . ARG A 1 113 ? -9.32 12.906 23.156 1 62.97 113 ARG A C 1
ATOM 946 O O . ARG A 1 113 ? -10.359 13.203 23.75 1 62.97 113 ARG A O 1
ATOM 953 N N . ARG A 1 114 ? -8.992 11.766 22.609 1 57.25 114 ARG A N 1
ATOM 954 C CA . ARG A 1 114 ? -9.891 10.703 23.031 1 57.25 114 ARG A CA 1
ATOM 955 C C . ARG A 1 114 ? -9.461 10.125 24.375 1 57.25 114 ARG A C 1
ATOM 957 O O . ARG A 1 114 ? -8.266 10.102 24.703 1 57.25 114 ARG A O 1
ATOM 964 N N . ARG B 1 1 ? -8.453 30.672 20.641 1 56.12 1 ARG B N 1
ATOM 965 C CA . ARG B 1 1 ? -8.758 29.328 20.141 1 56.12 1 ARG B CA 1
ATOM 966 C C . ARG B 1 1 ? -7.879 28.984 18.953 1 56.12 1 ARG B C 1
ATOM 968 O O . ARG B 1 1 ? -7.238 27.922 18.938 1 56.12 1 ARG B O 1
ATOM 975 N N . TRP B 1 2 ? -7.734 29.828 17.969 1 59.5 2 TRP B N 1
ATOM 976 C CA . TRP B 1 2 ? -6.938 29.594 16.766 1 59.5 2 TRP B CA 1
ATOM 977 C C . TRP B 1 2 ? -5.449 29.609 17.094 1 59.5 2 TRP B C 1
ATOM 979 O O . TRP B 1 2 ? -4.684 28.797 16.562 1 59.5 2 TRP B O 1
ATOM 989 N N . ALA B 1 3 ? -5.066 30.531 17.984 1 69.31 3 ALA B N 1
ATOM 990 C CA . ALA B 1 3 ? -3.652 30.656 18.328 1 69.31 3 ALA B CA 1
ATOM 991 C C . ALA B 1 3 ? -3.162 29.422 19.078 1 69.31 3 ALA B C 1
ATOM 993 O O . ALA B 1 3 ? -2.068 28.922 18.812 1 69.31 3 ALA B O 1
ATOM 994 N N . LEU B 1 4 ? -3.939 28.953 20.047 1 65.69 4 LEU B N 1
ATOM 995 C CA . LEU B 1 4 ? -3.584 27.781 20.828 1 65.69 4 LEU B CA 1
ATOM 996 C C . LEU B 1 4 ? -3.531 26.531 19.953 1 65.69 4 LEU B C 1
ATOM 998 O O . LEU B 1 4 ? -2.645 25.688 20.109 1 65.69 4 LEU B O 1
ATOM 1002 N N . ASP B 1 5 ? -4.461 26.453 19.016 1 65.06 5 ASP B N 1
ATOM 1003 C CA . ASP B 1 5 ? -4.453 25.344 18.062 1 65.06 5 ASP B CA 1
ATOM 1004 C C . ASP B 1 5 ? -3.223 25.406 17.156 1 65.06 5 ASP B C 1
ATOM 1006 O O . ASP B 1 5 ? -2.617 24.375 16.859 1 65.06 5 ASP B O 1
ATOM 1010 N N . SER B 1 6 ? -2.844 26.578 16.875 1 72.94 6 SER B N 1
ATOM 1011 C CA . SER B 1 6 ? -1.662 26.781 16.047 1 72.94 6 SER B CA 1
ATOM 1012 C C . SER B 1 6 ? -0.387 26.406 16.797 1 72.94 6 SER B C 1
ATOM 1014 O O . SER B 1 6 ? 0.512 25.781 16.219 1 72.94 6 SER B O 1
ATOM 1016 N N . LEU B 1 7 ? -0.338 26.812 18.016 1 73.81 7 LEU B N 1
ATOM 1017 C CA . LEU B 1 7 ? 0.828 26.5 18.828 1 73.81 7 LEU B CA 1
ATOM 1018 C C . LEU B 1 7 ? 0.913 25.016 19.109 1 73.81 7 LEU B C 1
ATOM 1020 O O . LEU B 1 7 ? 1.999 24.422 19.062 1 73.81 7 LEU B O 1
ATOM 1024 N N . LEU B 1 8 ? -0.22 24.5 19.422 1 64.56 8 LEU B N 1
ATOM 1025 C CA . LEU B 1 8 ? -0.267 23.062 19.656 1 64.56 8 LEU B CA 1
ATOM 1026 C C . LEU B 1 8 ? 0.107 22.281 18.391 1 64.56 8 LEU B C 1
ATOM 1028 O O . LEU B 1 8 ? 0.859 21.312 18.453 1 64.56 8 LEU B O 1
ATOM 1032 N N . THR B 1 9 ? -0.445 22.766 17.266 1 70.44 9 THR B N 1
ATOM 1033 C CA . THR B 1 9 ? -0.078 22.172 15.984 1 70.44 9 THR B CA 1
ATOM 1034 C C . THR B 1 9 ? 1.414 22.344 15.711 1 70.44 9 THR B C 1
ATOM 1036 O O . THR B 1 9 ? 2.074 21.422 15.227 1 70.44 9 THR B O 1
ATOM 1039 N N . ALA B 1 10 ? 1.868 23.469 16.031 1 73.88 10 ALA B N 1
ATOM 1040 C CA . ALA B 1 10 ? 3.291 23.734 15.836 1 73.88 10 ALA B CA 1
ATOM 1041 C C . ALA B 1 10 ? 4.145 22.859 16.734 1 73.88 10 ALA B C 1
ATOM 1043 O O . ALA B 1 10 ? 5.16 22.312 16.312 1 73.88 10 ALA B O 1
ATOM 1044 N N . PHE B 1 11 ? 3.738 22.781 18 1 68.38 11 PHE B N 1
ATOM 1045 C CA . PHE B 1 11 ? 4.457 21.938 18.953 1 68.38 11 PHE B CA 1
ATOM 1046 C C . PHE B 1 11 ? 4.406 20.484 18.531 1 68.38 11 PHE B C 1
ATOM 1048 O O . PHE B 1 11 ? 5.422 19.781 18.562 1 68.38 11 PHE B O 1
ATOM 1055 N N . LEU B 1 12 ? 3.213 20.016 18.172 1 67.31 12 LEU B N 1
ATOM 1056 C CA . LEU B 1 12 ? 3.074 18.641 17.703 1 67.31 12 LEU B CA 1
ATOM 1057 C C . LEU B 1 12 ? 3.896 18.422 16.438 1 67.31 12 LEU B C 1
ATOM 1059 O O . LEU B 1 12 ? 4.504 17.359 16.266 1 67.31 12 LEU B O 1
ATOM 1063 N N . LEU B 1 13 ? 3.861 19.422 15.664 1 69.12 13 LEU B N 1
ATOM 1064 C CA . LEU B 1 13 ? 4.699 19.375 14.469 1 69.12 13 LEU B CA 1
ATOM 1065 C C . LEU B 1 13 ? 6.172 19.234 14.836 1 69.12 13 LEU B C 1
ATOM 1067 O O . LEU B 1 13 ? 6.898 18.453 14.227 1 69.12 13 LEU B O 1
ATOM 1071 N N . LEU B 1 14 ? 6.539 20.016 15.758 1 67 14 LEU B N 1
ATOM 1072 C CA . LEU B 1 14 ? 7.922 19.953 16.219 1 67 14 LEU B CA 1
ATOM 1073 C C . LEU B 1 14 ? 8.258 18.578 16.766 1 67 14 LEU B C 1
ATOM 1075 O O . LEU B 1 14 ? 9.344 18.047 16.516 1 67 14 LEU B O 1
ATOM 1079 N N . LEU B 1 15 ? 7.418 18 17.547 1 64.12 15 LEU B N 1
ATOM 1080 C CA . LEU B 1 15 ? 7.637 16.672 18.109 1 64.12 15 LEU B CA 1
ATOM 1081 C C . LEU B 1 15 ? 7.703 15.625 17.016 1 64.12 15 LEU B C 1
ATOM 1083 O O . LEU B 1 15 ? 8.531 14.711 17.078 1 64.12 15 LEU B O 1
ATOM 1087 N N . LEU B 1 16 ? 6.805 15.805 16.078 1 63.25 16 LEU B N 1
ATOM 1088 C CA . LEU B 1 16 ? 6.828 14.867 14.953 1 63.25 16 LEU B CA 1
ATOM 1089 C C . LEU B 1 16 ? 8.117 15.016 14.148 1 63.25 16 LEU B C 1
ATOM 1091 O O . LEU B 1 16 ? 8.641 14.023 13.625 1 63.25 16 LEU B O 1
ATOM 1095 N N . LEU B 1 17 ? 8.57 16.219 14.047 1 62.12 17 LEU B N 1
ATOM 1096 C CA . LEU B 1 17 ? 9.82 16.484 13.352 1 62.12 17 LEU B CA 1
ATOM 1097 C C . LEU B 1 17 ? 10.984 15.773 14.031 1 62.12 17 LEU B C 1
ATOM 1099 O O . LEU B 1 17 ? 11.953 15.383 13.375 1 62.12 17 LEU B O 1
ATOM 1103 N N . ALA B 1 18 ? 10.891 15.766 15.344 1 64.38 18 ALA B N 1
ATOM 1104 C CA . ALA B 1 18 ? 12.008 15.211 16.094 1 64.38 18 ALA B CA 1
ATOM 1105 C C . ALA B 1 18 ? 11.875 13.695 16.25 1 64.38 18 ALA B C 1
ATOM 1107 O O . ALA B 1 18 ? 12.867 12.992 16.422 1 64.38 18 ALA B O 1
ATOM 1108 N N . ALA B 1 19 ? 10.695 13.133 15.836 1 79.06 19 ALA B N 1
ATOM 1109 C CA . ALA B 1 19 ? 10.398 11.734 16.141 1 79.06 19 ALA B CA 1
ATOM 1110 C C . ALA B 1 19 ? 10.227 10.922 14.859 1 79.06 19 ALA B C 1
ATOM 1112 O O . ALA B 1 19 ? 10.227 11.484 13.758 1 79.06 19 ALA B O 1
ATOM 1113 N N . HIS B 1 20 ? 10.375 9.594 14.977 1 85.25 20 HIS B N 1
ATOM 1114 C CA . HIS B 1 20 ? 10.055 8.633 13.922 1 85.25 20 HIS B CA 1
ATOM 1115 C C . HIS B 1 20 ? 8.57 8.656 13.586 1 85.25 20 HIS B C 1
ATOM 1117 O O . HIS B 1 20 ? 7.723 8.648 14.484 1 85.25 20 HIS B O 1
ATOM 1123 N N . PHE B 1 21 ? 8.367 8.922 12.234 1 89.06 21 PHE B N 1
ATOM 1124 C CA . PHE B 1 21 ? 7.008 8.992 11.711 1 89.06 21 PHE B CA 1
ATOM 1125 C C . PHE B 1 21 ? 6.832 8.047 10.531 1 89.06 21 PHE B C 1
ATOM 1127 O O . PHE B 1 21 ? 7.707 7.945 9.672 1 89.06 21 PHE B O 1
ATOM 1134 N N . LEU B 1 22 ? 5.695 7.266 10.586 1 93.94 22 LEU B N 1
ATOM 1135 C CA . LEU B 1 22 ? 5.426 6.32 9.5 1 93.94 22 LEU B CA 1
ATOM 1136 C C . LEU B 1 22 ? 4.148 6.691 8.758 1 93.94 22 LEU B C 1
ATOM 1138 O O . LEU B 1 22 ? 3.105 6.906 9.383 1 93.94 22 LEU B O 1
ATOM 1142 N N . VAL B 1 23 ? 4.242 6.895 7.562 1 95.19 23 VAL B N 1
ATOM 1143 C CA . VAL B 1 23 ? 3.094 6.984 6.672 1 95.19 23 VAL B CA 1
ATOM 1144 C C . VAL B 1 23 ? 3.008 5.73 5.805 1 95.19 23 VAL B C 1
ATOM 1146 O O . VAL B 1 23 ? 4.008 5.305 5.219 1 95.19 23 VAL B O 1
ATOM 1149 N N . GLN B 1 24 ? 1.848 5.145 5.699 1 97.38 24 GLN B N 1
ATOM 1150 C CA . GLN B 1 24 ? 1.691 3.898 4.957 1 97.38 24 GLN B CA 1
ATOM 1151 C C . GLN B 1 24 ? 0.463 3.945 4.055 1 97.38 24 GLN B C 1
ATOM 1153 O O . GLN B 1 24 ? -0.593 4.438 4.461 1 97.38 24 GLN B O 1
ATOM 1158 N N . TRP B 1 25 ? 0.625 3.496 2.844 1 97.19 25 TRP B N 1
ATOM 1159 C CA . TRP B 1 25 ? -0.469 3.23 1.915 1 97.19 25 TRP B CA 1
ATOM 1160 C C . TRP B 1 25 ? -0.562 1.742 1.594 1 97.19 25 TRP B C 1
ATOM 1162 O O . TRP B 1 25 ? 0.458 1.082 1.381 1 97.19 25 TRP B O 1
ATOM 1172 N N . LYS B 1 26 ? -1.756 1.196 1.61 1 97.69 26 LYS B N 1
ATOM 1173 C CA . LYS B 1 26 ? -1.969 -0.217 1.312 1 97.69 26 LYS B CA 1
ATOM 1174 C C . LYS B 1 26 ? -2.979 -0.395 0.182 1 97.69 26 LYS B C 1
ATOM 1176 O O . LYS B 1 26 ? -4.008 0.282 0.15 1 97.69 26 LYS B O 1
ATOM 1181 N N . SER B 1 27 ? -2.66 -1.171 -0.754 1 98.06 27 SER B N 1
ATOM 1182 C CA . SER B 1 27 ? -3.598 -1.647 -1.768 1 98.06 27 SER B CA 1
ATOM 1183 C C . SER B 1 27 ? -3.932 -3.121 -1.562 1 98.06 27 SER B C 1
ATOM 1185 O O . SER B 1 27 ? -3.045 -3.977 -1.606 1 98.06 27 SER B O 1
ATOM 1187 N N . ASP B 1 28 ? -5.18 -3.416 -1.346 1 98.12 28 ASP B N 1
ATOM 1188 C CA . ASP B 1 28 ? -5.637 -4.777 -1.083 1 98.12 28 ASP B CA 1
ATOM 1189 C C . ASP B 1 28 ? -6.539 -5.281 -2.209 1 98.12 28 ASP B C 1
ATOM 1191 O O . ASP B 1 28 ? -7.496 -4.609 -2.59 1 98.12 28 ASP B O 1
ATOM 1195 N N . CYS B 1 29 ? -6.223 -6.363 -2.736 1 98 29 CYS B N 1
ATOM 1196 C CA . CYS B 1 29 ? -7.121 -7.09 -3.627 1 98 29 CYS B CA 1
ATOM 1197 C C . CYS B 1 29 ? -7.672 -8.336 -2.945 1 98 29 CYS B C 1
ATOM 1199 O O . CYS B 1 29 ? -6.938 -9.305 -2.729 1 98 29 CYS B O 1
ATOM 1201 N N . HIS B 1 30 ? -8.938 -8.344 -2.617 1 97 30 HIS B N 1
ATOM 1202 C CA . HIS B 1 30 ? -9.648 -9.508 -2.094 1 97 30 HIS B CA 1
ATOM 1203 C C . HIS B 1 30 ? -10.367 -10.258 -3.207 1 97 30 HIS B C 1
ATOM 1205 O O . HIS B 1 30 ? -11.195 -9.688 -3.916 1 97 30 HIS B O 1
ATOM 1211 N N . PHE B 1 31 ? -10.016 -11.484 -3.301 1 95.12 31 PHE B N 1
ATOM 1212 C CA . PHE B 1 31 ? -10.656 -12.328 -4.305 1 95.12 31 PHE B CA 1
ATOM 1213 C C . PHE B 1 31 ? -11.547 -13.375 -3.646 1 95.12 31 PHE B C 1
ATOM 1215 O O . PHE B 1 31 ? -11.125 -14.047 -2.705 1 95.12 31 PHE B O 1
ATOM 1222 N N . PHE B 1 32 ? -12.734 -13.406 -4.16 1 92.88 32 PHE B N 1
ATOM 1223 C CA . PHE B 1 32 ? -13.695 -14.398 -3.691 1 92.88 32 PHE B CA 1
ATOM 1224 C C . PHE B 1 32 ? -14.156 -15.289 -4.84 1 92.88 32 PHE B C 1
ATOM 1226 O O . PHE B 1 32 ? -14.695 -14.797 -5.832 1 92.88 32 PHE B O 1
ATOM 1233 N N . ASN B 1 33 ? -13.945 -16.656 -4.656 1 91.06 33 ASN B N 1
ATOM 1234 C CA . ASN B 1 33 ? -14.352 -17.625 -5.68 1 91.06 33 ASN B CA 1
ATOM 1235 C C . ASN B 1 33 ? -13.828 -17.234 -7.055 1 91.06 33 ASN B C 1
ATOM 1237 O O . ASN B 1 33 ? -14.602 -17.078 -8 1 91.06 33 ASN B O 1
ATOM 1241 N N . GLY B 1 34 ? -12.477 -17.172 -7.051 1 90.12 34 GLY B N 1
ATOM 1242 C CA . GLY B 1 34 ? -11.867 -16.688 -8.281 1 90.12 34 GLY B CA 1
ATOM 1243 C C . GLY B 1 34 ? -11.992 -15.188 -8.453 1 90.12 34 GLY B C 1
ATOM 1244 O O . GLY B 1 34 ? -11.555 -14.414 -7.594 1 90.12 34 GLY B O 1
ATOM 1245 N N . THR B 1 35 ? -12.68 -14.797 -9.57 1 93.19 35 THR B N 1
ATOM 1246 C CA . THR B 1 35 ? -12.891 -13.375 -9.812 1 93.19 35 THR B CA 1
ATOM 1247 C C . THR B 1 35 ? -14.375 -13.039 -9.812 1 93.19 35 THR B C 1
ATOM 1249 O O . THR B 1 35 ? -14.789 -12.008 -10.352 1 93.19 35 THR B O 1
ATOM 1252 N N . GLN B 1 36 ? -15.133 -13.961 -9.242 1 93.75 36 GLN B N 1
ATOM 1253 C CA . GLN B 1 36 ? -16.562 -13.703 -9.148 1 93.75 36 GLN B CA 1
ATOM 1254 C C . GLN B 1 36 ? -16.844 -12.43 -8.352 1 93.75 36 GLN B C 1
ATOM 1256 O O . GLN B 1 36 ? -17.734 -11.656 -8.703 1 93.75 36 GLN B O 1
ATOM 1261 N N . ARG B 1 37 ? -16.078 -12.289 -7.27 1 94.94 37 ARG B N 1
ATOM 1262 C CA . ARG B 1 37 ? -16.109 -11.047 -6.504 1 94.94 37 ARG B CA 1
ATOM 1263 C C . ARG B 1 37 ? -14.703 -10.57 -6.172 1 94.94 37 ARG B C 1
ATOM 1265 O O . ARG B 1 37 ? -13.891 -11.336 -5.645 1 94.94 37 ARG B O 1
ATOM 1272 N N . VAL B 1 38 ? -14.555 -9.414 -6.621 1 96.69 38 VAL B N 1
ATOM 1273 C CA . VAL B 1 38 ? -13.273 -8.781 -6.316 1 96.69 38 VAL B CA 1
ATOM 1274 C C . VAL B 1 38 ? -13.508 -7.488 -5.543 1 96.69 38 VAL B C 1
ATOM 1276 O O . VAL B 1 38 ? -14.367 -6.684 -5.914 1 96.69 38 VAL B O 1
ATOM 1279 N N . HIS B 1 39 ? -12.852 -7.367 -4.379 1 98 39 HIS B N 1
ATOM 1280 C CA . HIS B 1 39 ? -12.945 -6.191 -3.523 1 98 39 HIS B CA 1
ATOM 1281 C C . HIS B 1 39 ? -11.594 -5.504 -3.381 1 98 39 HIS B C 1
ATOM 1283 O O . HIS B 1 39 ? -10.633 -6.113 -2.912 1 98 39 HIS B O 1
ATOM 1289 N N . TYR B 1 40 ? -11.562 -4.312 -3.928 1 98.62 40 TYR B N 1
ATOM 1290 C CA . TYR B 1 40 ? -10.32 -3.543 -3.896 1 98.62 40 TYR B CA 1
ATOM 1291 C C . TYR B 1 40 ? -10.391 -2.443 -2.844 1 98.62 40 TYR B C 1
ATOM 1293 O O . TYR B 1 40 ? -11.375 -1.71 -2.766 1 98.62 40 TYR B O 1
ATOM 1301 N N . LEU B 1 41 ? -9.352 -2.318 -1.947 1 98.62 41 LEU B N 1
ATOM 1302 C CA . LEU B 1 41 ? -9.195 -1.25 -0.967 1 98.62 41 LEU B CA 1
ATOM 1303 C C . LEU B 1 41 ? -7.863 -0.527 -1.162 1 98.62 41 LEU B C 1
ATOM 1305 O O . LEU B 1 41 ? -6.828 -1.165 -1.366 1 98.62 41 LEU B O 1
ATOM 1309 N N . TYR B 1 42 ? -7.902 0.721 -1.239 1 98.5 42 TYR B N 1
ATOM 1310 C CA . TYR B 1 42 ? -6.727 1.576 -1.119 1 98.5 42 TYR B CA 1
ATOM 1311 C C . TYR B 1 42 ? -6.762 2.371 0.18 1 98.5 42 TYR B C 1
ATOM 1313 O O . TYR B 1 42 ? -7.613 3.244 0.358 1 98.5 42 TYR B O 1
ATOM 1321 N N . ARG B 1 43 ? -5.852 2.107 1.138 1 98.31 43 ARG B N 1
ATOM 1322 C CA . ARG B 1 43 ? -5.957 2.549 2.525 1 98.31 43 ARG B CA 1
ATOM 1323 C C . ARG B 1 43 ? -4.766 3.426 2.908 1 98.31 43 ARG B C 1
ATOM 1325 O O . ARG B 1 43 ? -3.627 3.127 2.547 1 98.31 43 ARG B O 1
ATOM 1332 N N . GLN B 1 44 ? -5.074 4.441 3.586 1 96.69 44 GLN B N 1
ATOM 1333 C CA . GLN B 1 44 ? -4.043 5.359 4.062 1 96.69 44 GLN B CA 1
ATOM 1334 C C . GLN B 1 44 ? -3.908 5.293 5.582 1 96.69 44 GLN B C 1
ATOM 1336 O O . GLN B 1 44 ? -4.91 5.266 6.301 1 96.69 44 GLN B O 1
ATOM 1341 N N . PHE B 1 45 ? -2.658 5.234 6.059 1 95.5 45 PHE B N 1
ATOM 1342 C CA . PHE B 1 45 ? -2.352 5.152 7.48 1 95.5 45 PHE B CA 1
ATOM 1343 C C . PHE B 1 45 ? -1.361 6.238 7.887 1 95.5 45 PHE B C 1
ATOM 1345 O O . PHE B 1 45 ? -0.411 6.523 7.152 1 95.5 45 PHE B O 1
ATOM 1352 N N . TYR B 1 46 ? -1.598 6.828 9.008 1 91 46 TYR B N 1
ATOM 1353 C CA . TYR B 1 46 ? -0.612 7.629 9.727 1 91 46 TYR B CA 1
ATOM 1354 C C . TYR B 1 46 ? -0.304 7.02 11.086 1 91 46 TYR B C 1
ATOM 1356 O O . TYR B 1 46 ? -1.197 6.871 11.922 1 91 46 TYR B O 1
ATOM 1364 N N . ASP B 1 47 ? 0.947 6.688 11.289 1 84.94 47 ASP B N 1
ATOM 1365 C CA . ASP B 1 47 ? 1.398 6.008 12.5 1 84.94 47 ASP B CA 1
ATOM 1366 C C . ASP B 1 47 ? 0.497 4.82 12.828 1 84.94 47 ASP B C 1
ATOM 1368 O O . ASP B 1 47 ? 0.022 4.695 13.961 1 84.94 47 ASP B O 1
ATOM 1372 N N . ARG B 1 48 ? 0.067 4.059 11.992 1 85.5 48 ARG B N 1
ATOM 1373 C CA . ARG B 1 48 ? -0.589 2.756 12.078 1 85.5 48 ARG B CA 1
ATOM 1374 C C . ARG B 1 48 ? -2.104 2.912 12.172 1 85.5 48 ARG B C 1
ATOM 1376 O O . ARG B 1 48 ? -2.816 1.942 12.445 1 85.5 48 ARG B O 1
ATOM 1383 N N . GLN B 1 49 ? -2.543 4.121 12.102 1 91.06 49 GLN B N 1
ATOM 1384 C CA . GLN B 1 49 ? -3.98 4.371 12.117 1 91.06 49 GLN B CA 1
ATOM 1385 C C . GLN B 1 49 ? -4.516 4.613 10.711 1 91.06 49 GLN B C 1
ATOM 1387 O O . GLN B 1 49 ? -4.082 5.543 10.023 1 91.06 49 GLN B O 1
ATOM 1392 N N . GLU B 1 50 ? -5.395 3.773 10.406 1 95.31 50 GLU B N 1
ATOM 1393 C CA . GLU B 1 50 ? -6.066 4.035 9.133 1 95.31 50 GLU B CA 1
ATOM 1394 C C . GLU B 1 50 ? -6.961 5.266 9.219 1 95.31 50 GLU B C 1
ATOM 1396 O O . GLU B 1 50 ? -7.809 5.359 10.109 1 95.31 50 GLU B O 1
ATOM 1401 N N . THR B 1 51 ? -6.828 6.203 8.305 1 94.44 51 THR B N 1
ATOM 1402 C CA . THR B 1 51 ? -7.586 7.441 8.422 1 94.44 51 THR B CA 1
ATOM 1403 C C . THR B 1 51 ? -8.641 7.535 7.32 1 94.44 51 THR B C 1
ATOM 1405 O O . THR B 1 51 ? -9.688 8.156 7.508 1 94.44 51 THR B O 1
ATOM 1408 N N . ALA B 1 52 ? -8.359 6.973 6.121 1 96.69 52 ALA B N 1
ATOM 1409 C CA . ALA B 1 52 ? -9.266 6.984 4.973 1 96.69 52 ALA B CA 1
ATOM 1410 C C . ALA B 1 52 ? -8.969 5.82 4.031 1 96.69 52 ALA B C 1
ATOM 1412 O O . ALA B 1 52 ? -7.887 5.23 4.086 1 96.69 52 ALA B O 1
ATOM 1413 N N . ARG B 1 53 ? -9.867 5.512 3.221 1 98.5 53 ARG B N 1
ATOM 1414 C CA . ARG B 1 53 ? -9.68 4.434 2.256 1 98.5 53 ARG B CA 1
ATOM 1415 C C . ARG B 1 53 ? -10.633 4.582 1.077 1 98.5 53 ARG B C 1
ATOM 1417 O O . ARG B 1 53 ? -11.711 5.164 1.215 1 98.5 53 ARG B O 1
ATOM 1424 N N . PHE B 1 54 ? -10.141 4.164 -0.048 1 98.75 54 PHE B N 1
ATOM 1425 C CA . PHE B 1 54 ? -11.055 3.875 -1.147 1 98.75 54 PHE B CA 1
ATOM 1426 C C . PHE B 1 54 ? -11.625 2.469 -1.022 1 98.75 54 PHE B C 1
ATOM 1428 O O . PHE B 1 54 ? -10.898 1.521 -0.718 1 98.75 54 PHE B O 1
ATOM 1435 N N . ASP B 1 55 ? -12.859 2.377 -1.281 1 98.62 55 ASP B N 1
ATOM 1436 C CA . ASP B 1 55 ? -13.57 1.106 -1.225 1 98.62 55 ASP B CA 1
ATOM 1437 C C . ASP B 1 55 ? -14.328 0.844 -2.525 1 98.62 55 ASP B C 1
ATOM 1439 O O . ASP B 1 55 ? -15.281 1.553 -2.85 1 98.62 55 ASP B O 1
ATOM 1443 N N . SER B 1 56 ? -13.93 -0.159 -3.182 1 98.38 56 SER B N 1
ATOM 1444 C CA . SER B 1 56 ? -14.477 -0.413 -4.508 1 98.38 56 SER B CA 1
ATOM 1445 C C . SER B 1 56 ? -15.953 -0.792 -4.43 1 98.38 56 SER B C 1
ATOM 1447 O O . SER B 1 56 ? -16.703 -0.612 -5.395 1 98.38 56 SER B O 1
ATOM 1449 N N . ASP B 1 57 ? -16.438 -1.366 -3.318 1 97.56 57 ASP B N 1
ATOM 1450 C CA . ASP B 1 57 ? -17.859 -1.696 -3.15 1 97.56 57 ASP B CA 1
ATOM 1451 C C . ASP B 1 57 ? -18.703 -0.433 -3.014 1 97.56 57 ASP B C 1
ATOM 1453 O O . ASP B 1 57 ? -19.875 -0.419 -3.402 1 97.56 57 ASP B O 1
ATOM 1457 N N . VAL B 1 58 ? -18.078 0.608 -2.447 1 97.62 58 VAL B N 1
ATOM 1458 C CA . VAL B 1 58 ? -18.781 1.876 -2.266 1 97.62 58 VAL B CA 1
ATOM 1459 C C . VAL B 1 58 ? -18.578 2.764 -3.488 1 97.62 58 VAL B C 1
ATOM 1461 O O . VAL B 1 58 ? -19.453 3.557 -3.848 1 97.62 58 VAL B O 1
ATOM 1464 N N . GLY B 1 59 ? -17.422 2.66 -4.102 1 98.06 59 GLY B N 1
ATOM 1465 C CA . GLY B 1 59 ? -17.109 3.387 -5.32 1 98.06 59 GLY B CA 1
ATOM 1466 C C . GLY B 1 59 ? -16.531 4.77 -5.062 1 98.06 59 GLY B C 1
ATOM 1467 O O . GLY B 1 59 ? -16.5 5.609 -5.965 1 98.06 59 GLY B O 1
ATOM 1468 N N . LYS B 1 60 ? -16.109 5.027 -3.775 1 98.56 60 LYS B N 1
ATOM 1469 C CA . LYS B 1 60 ? -15.523 6.32 -3.436 1 98.56 60 LYS B CA 1
ATOM 1470 C C . LYS B 1 60 ? -14.656 6.215 -2.184 1 98.56 60 LYS B C 1
ATOM 1472 O O . LYS B 1 60 ? -14.562 5.145 -1.575 1 98.56 60 LYS B O 1
ATOM 1477 N N . PHE B 1 61 ? -13.969 7.289 -1.925 1 98.5 61 PHE B N 1
ATOM 1478 C CA . PHE B 1 61 ? -13.18 7.355 -0.702 1 98.5 61 PHE B CA 1
ATOM 1479 C C . PHE B 1 61 ? -14.078 7.562 0.513 1 98.5 61 PHE B C 1
ATOM 1481 O O . PHE B 1 61 ? -15.047 8.312 0.452 1 98.5 61 PHE B O 1
ATOM 1488 N N . VAL B 1 62 ? -13.734 6.902 1.648 1 98.38 62 VAL B N 1
ATOM 1489 C CA . VAL B 1 62 ? -14.461 7.004 2.91 1 98.38 62 VAL B CA 1
ATOM 1490 C C . VAL B 1 62 ? -13.484 7.34 4.039 1 98.38 62 VAL B C 1
ATOM 1492 O O . VAL B 1 62 ? -12.383 6.793 4.102 1 98.38 62 VAL B O 1
ATOM 1495 N N . ALA B 1 63 ? -13.93 8.234 4.852 1 96.81 63 ALA B N 1
ATOM 1496 C CA . ALA B 1 63 ? -13.156 8.531 6.051 1 96.81 63 ALA B CA 1
ATOM 1497 C C . ALA B 1 63 ? -13.359 7.461 7.117 1 96.81 63 ALA B C 1
ATOM 1499 O O . ALA B 1 63 ? -14.5 7.102 7.434 1 96.81 63 ALA B O 1
ATOM 1500 N N . VAL B 1 64 ? -12.297 6.953 7.652 1 95.69 64 VAL B N 1
ATOM 1501 C CA . VAL B 1 64 ? -12.367 5.957 8.719 1 95.69 64 VAL B CA 1
ATOM 1502 C C . VAL B 1 64 ? -12.383 6.66 10.078 1 95.69 64 VAL B C 1
ATOM 1504 O O . VAL B 1 64 ? -13.023 6.188 11.023 1 95.69 64 VAL B O 1
ATOM 1507 N N . THR B 1 65 ? -11.664 7.734 10.164 1 91.56 65 THR B N 1
ATOM 1508 C CA . THR B 1 65 ? -11.688 8.641 11.305 1 91.56 65 THR B CA 1
ATOM 1509 C C . THR B 1 65 ? -12.102 10.047 10.883 1 91.56 65 THR B C 1
ATOM 1511 O O . THR B 1 65 ? -12.094 10.367 9.688 1 91.56 65 THR B O 1
ATOM 1514 N N . GLU B 1 66 ? -12.438 10.844 11.812 1 88.5 66 GLU B N 1
ATOM 1515 C CA . GLU B 1 66 ? -12.836 12.219 11.523 1 88.5 66 GLU B CA 1
ATOM 1516 C C . GLU B 1 66 ? -11.719 12.977 10.82 1 88.5 66 GLU B C 1
ATOM 1518 O O . GLU B 1 66 ? -11.977 13.82 9.961 1 88.5 66 GLU B O 1
ATOM 1523 N N . PHE B 1 67 ? -10.586 12.617 11.102 1 84.19 67 PHE B N 1
ATOM 1524 C CA . PHE B 1 67 ? -9.445 13.359 10.57 1 84.19 67 PHE B CA 1
ATOM 1525 C C . PHE B 1 67 ? -9.188 12.992 9.117 1 84.19 67 PHE B C 1
ATOM 1527 O O . PHE B 1 67 ? -8.492 13.719 8.406 1 84.19 67 PHE B O 1
ATOM 1534 N N . GLY B 1 68 ? -9.641 11.891 8.703 1 90.75 68 GLY B N 1
ATOM 1535 C CA . GLY B 1 68 ? -9.492 11.484 7.32 1 90.75 68 GLY B CA 1
ATOM 1536 C C . GLY B 1 68 ? -10.547 12.086 6.406 1 90.75 68 GLY B C 1
ATOM 1537 O O . GLY B 1 68 ? -10.477 11.93 5.184 1 90.75 68 GLY B O 1
ATOM 1538 N N . GLN B 1 69 ? -11.516 12.812 6.953 1 93.25 69 GLN B N 1
ATOM 1539 C CA . GLN B 1 69 ? -12.641 13.32 6.18 1 93.25 69 GLN B CA 1
ATOM 1540 C C . GLN B 1 69 ? -12.188 14.336 5.141 1 93.25 69 GLN B C 1
ATOM 1542 O O . GLN B 1 69 ? -12.586 14.266 3.975 1 93.25 69 GLN B O 1
ATOM 1547 N N . PRO B 1 70 ? -11.305 15.258 5.516 1 90.19 70 PRO B N 1
ATOM 1548 C CA . PRO B 1 70 ? -10.859 16.219 4.5 1 90.19 70 PRO B CA 1
ATOM 1549 C C . PRO B 1 70 ? -10.172 15.547 3.316 1 90.19 70 PRO B C 1
ATOM 1551 O O . PRO B 1 70 ? -10.375 15.945 2.168 1 90.19 70 PRO B O 1
ATOM 1554 N N . ASP B 1 71 ? -9.352 14.57 3.604 1 91.31 71 ASP B N 1
ATOM 1555 C CA . ASP B 1 71 ? -8.688 13.844 2.525 1 91.31 71 ASP B CA 1
ATOM 1556 C C . ASP B 1 71 ? -9.703 13.133 1.638 1 91.31 71 ASP B C 1
ATOM 1558 O O . ASP B 1 71 ? -9.641 13.234 0.41 1 91.31 71 ASP B O 1
ATOM 1562 N N . ALA B 1 72 ? -10.578 12.398 2.209 1 96.88 72 ALA B N 1
ATOM 1563 C CA . ALA B 1 72 ? -11.609 11.68 1.464 1 96.88 72 ALA B CA 1
ATOM 1564 C C . ALA B 1 72 ? -12.406 12.633 0.579 1 96.88 72 ALA B C 1
ATOM 1566 O O . ALA B 1 72 ? -12.641 12.344 -0.6 1 96.88 72 ALA B O 1
ATOM 1567 N N . ASP B 1 73 ? -12.766 13.812 1.19 1 96.75 73 ASP B N 1
ATOM 1568 C CA . ASP B 1 73 ? -13.539 14.797 0.441 1 96.75 73 ASP B CA 1
ATOM 1569 C C . ASP B 1 73 ? -12.742 15.328 -0.749 1 96.75 73 ASP B C 1
ATOM 1571 O O . ASP B 1 73 ? -13.281 15.469 -1.849 1 96.75 73 ASP B O 1
ATOM 1575 N N . TYR B 1 74 ? -11.539 15.625 -0.481 1 94.38 74 TYR B N 1
ATOM 1576 C CA . TYR B 1 74 ? -10.664 16.141 -1.535 1 94.38 74 TYR B CA 1
ATOM 1577 C C . TYR B 1 74 ? -10.547 15.133 -2.676 1 94.38 74 TYR B C 1
ATOM 1579 O O . TYR B 1 74 ? -10.758 15.477 -3.84 1 94.38 74 TYR B O 1
ATOM 1587 N N . TRP B 1 75 ? -10.211 13.859 -2.412 1 96.88 75 TRP B N 1
ATOM 1588 C CA . TRP B 1 75 ? -10.055 12.836 -3.439 1 96.88 75 TRP B CA 1
ATOM 1589 C C . TRP B 1 75 ? -11.367 12.602 -4.184 1 96.88 75 TRP B C 1
ATOM 1591 O O . TRP B 1 75 ? -11.367 12.375 -5.395 1 96.88 75 TRP B O 1
ATOM 1601 N N . ASN B 1 76 ? -12.461 12.719 -3.457 1 98.19 76 ASN B N 1
ATOM 1602 C CA . ASN B 1 76 ? -13.773 12.5 -4.066 1 98.19 76 ASN B CA 1
ATOM 1603 C C . ASN B 1 76 ? -14.164 13.664 -4.977 1 98.19 76 ASN B C 1
ATOM 1605 O O . ASN B 1 76 ? -15.031 13.516 -5.836 1 98.19 76 ASN B O 1
ATOM 1609 N N . SER B 1 77 ? -13.547 14.82 -4.699 1 97.94 77 SER B N 1
ATOM 1610 C CA . SER B 1 77 ? -13.852 15.992 -5.516 1 97.94 77 SER B CA 1
ATOM 1611 C C . SER B 1 77 ? -13.055 15.977 -6.82 1 97.94 77 SER B C 1
ATOM 1613 O O . SER B 1 77 ? -13.32 16.781 -7.719 1 97.94 77 SER B O 1
ATOM 1615 N N . ARG B 1 78 ? -12.094 15.164 -6.906 1 96.94 78 ARG B N 1
ATOM 1616 C CA . ARG B 1 78 ? -11.25 15.016 -8.094 1 96.94 78 ARG B CA 1
ATOM 1617 C C . ARG B 1 78 ? -11.656 13.789 -8.898 1 96.94 78 ARG B C 1
ATOM 1619 O O . ARG B 1 78 ? -11.18 12.68 -8.625 1 96.94 78 ARG B O 1
ATOM 1626 N N . GLN B 1 79 ? -12.273 13.992 -9.906 1 97.12 79 GLN B N 1
ATOM 1627 C CA . GLN B 1 79 ? -12.852 12.906 -10.688 1 97.12 79 GLN B CA 1
ATOM 1628 C C . GLN B 1 79 ? -11.773 12 -11.258 1 97.12 79 GLN B C 1
ATOM 1630 O O . GLN B 1 79 ? -11.961 10.789 -11.367 1 97.12 79 GLN B O 1
ATOM 1635 N N . GLU B 1 80 ? -10.703 12.586 -11.609 1 97 80 GLU B N 1
ATOM 1636 C CA . GLU B 1 80 ? -9.609 11.797 -12.172 1 97 80 GLU B CA 1
ATOM 1637 C C . GLU B 1 80 ? -9.078 10.781 -11.164 1 97 80 GLU B C 1
ATOM 1639 O O . GLU B 1 80 ? -8.82 9.633 -11.516 1 97 80 GLU B O 1
ATOM 1644 N N . ILE B 1 81 ? -8.953 11.141 -9.938 1 96.38 81 ILE B N 1
ATOM 1645 C CA . ILE B 1 81 ? -8.484 10.25 -8.883 1 96.38 81 ILE B CA 1
ATOM 1646 C C . ILE B 1 81 ? -9.523 9.156 -8.633 1 96.38 81 ILE B C 1
ATOM 1648 O O . ILE B 1 81 ? -9.172 7.977 -8.547 1 96.38 81 ILE B O 1
ATOM 1652 N N . LEU B 1 82 ? -10.773 9.555 -8.578 1 97.12 82 LEU B N 1
ATOM 1653 C CA . LEU B 1 82 ? -11.852 8.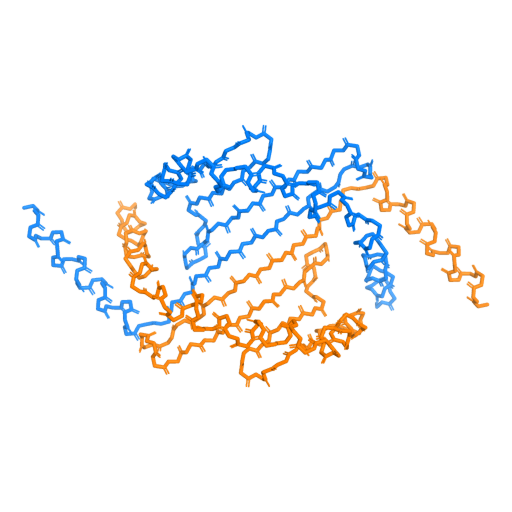609 -8.32 1 97.12 82 LEU B CA 1
ATOM 1654 C C . LEU B 1 82 ? -11.93 7.566 -9.43 1 97.12 82 LEU B C 1
ATOM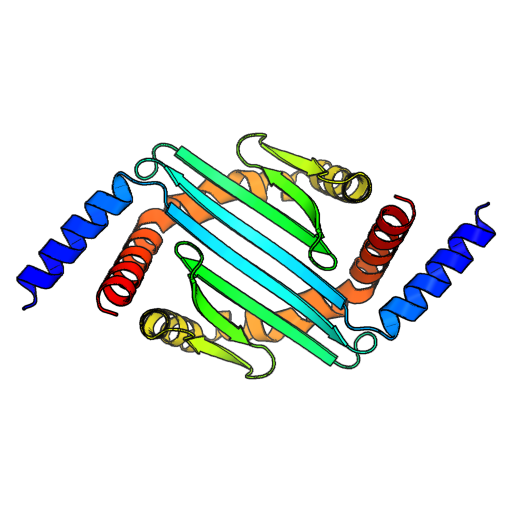 1656 O O . LEU B 1 82 ? -12.031 6.367 -9.156 1 97.12 82 LEU B O 1
ATOM 1660 N N . GLN B 1 83 ? -11.852 8.016 -10.648 1 97.44 83 GLN B N 1
ATOM 1661 C CA . GLN B 1 83 ? -11.969 7.102 -11.773 1 97.44 83 GLN B CA 1
ATOM 1662 C C . GLN B 1 83 ? -10.797 6.125 -11.82 1 97.44 83 GLN B C 1
ATOM 1664 O O . GLN B 1 83 ? -10.977 4.949 -12.141 1 97.44 83 GLN B O 1
ATOM 1669 N N . ASP B 1 84 ? -9.664 6.617 -11.539 1 97.62 84 ASP B N 1
ATOM 1670 C CA . ASP B 1 84 ? -8.492 5.75 -11.5 1 97.62 84 ASP B CA 1
ATOM 1671 C C . ASP B 1 84 ? -8.648 4.652 -10.453 1 97.62 84 ASP B C 1
ATOM 1673 O O . ASP B 1 84 ? -8.383 3.48 -10.734 1 97.62 84 ASP B O 1
ATOM 1677 N N . LYS B 1 85 ? -9.141 5.031 -9.305 1 98.12 85 LYS B N 1
ATOM 1678 C CA . LYS B 1 85 ? -9.312 4.051 -8.242 1 98.12 85 LYS B CA 1
ATOM 1679 C C . LYS B 1 85 ? -10.461 3.092 -8.555 1 98.12 85 LYS B C 1
ATOM 1681 O O . LYS B 1 85 ? -10.375 1.896 -8.273 1 98.12 85 LYS B O 1
ATOM 1686 N N . ARG B 1 86 ? -11.492 3.611 -9.156 1 97.88 86 ARG B N 1
ATOM 1687 C CA . ARG B 1 86 ? -12.602 2.76 -9.562 1 97.88 86 ARG B CA 1
ATOM 1688 C C . ARG B 1 86 ? -12.164 1.743 -10.609 1 97.88 86 ARG B C 1
ATOM 1690 O O . ARG B 1 86 ? -12.648 0.609 -10.625 1 97.88 86 ARG B O 1
ATOM 1697 N N . ALA B 1 87 ? -11.234 2.129 -11.43 1 97.94 87 ALA B N 1
ATOM 1698 C CA . ALA B 1 87 ? -10.742 1.248 -12.484 1 97.94 87 ALA B CA 1
ATOM 1699 C C . ALA B 1 87 ? -9.719 0.254 -11.938 1 97.94 87 ALA B C 1
ATOM 1701 O O . ALA B 1 87 ? -9.445 -0.772 -12.57 1 97.94 87 ALA B O 1
ATOM 1702 N N . ALA B 1 88 ? -9.125 0.552 -10.82 1 97.62 88 ALA B N 1
ATOM 1703 C CA . ALA B 1 88 ? -8.039 -0.257 -10.258 1 97.62 88 ALA B CA 1
ATOM 1704 C C . ALA B 1 88 ? -8.508 -1.684 -9.984 1 97.62 88 ALA B C 1
ATOM 1706 O O . ALA B 1 88 ? -7.738 -2.635 -10.125 1 97.62 88 ALA B O 1
ATOM 1707 N N . VAL B 1 89 ? -9.766 -1.894 -9.594 1 97.31 89 VAL B N 1
ATOM 1708 C CA . VAL B 1 89 ? -10.273 -3.232 -9.32 1 97.31 89 VAL B CA 1
ATOM 1709 C C . VAL B 1 89 ? -10.117 -4.109 -10.562 1 97.31 89 VAL B C 1
ATOM 1711 O O . VAL B 1 89 ? -9.844 -5.309 -10.453 1 97.31 89 VAL B O 1
ATOM 1714 N N . ASP B 1 90 ? -10.117 -3.531 -11.766 1 96.31 90 ASP B N 1
ATOM 1715 C CA . ASP B 1 90 ? -9.992 -4.289 -13.008 1 96.31 90 ASP B CA 1
ATOM 1716 C C . ASP B 1 90 ? -8.531 -4.363 -13.453 1 96.31 90 ASP B C 1
ATOM 1718 O O . ASP B 1 90 ? -7.949 -5.445 -13.508 1 96.31 90 ASP B O 1
ATOM 1722 N N . TYR B 1 91 ? -7.953 -3.24 -13.641 1 95.19 91 TYR B N 1
ATOM 1723 C CA . TYR B 1 91 ? -6.645 -3.264 -14.281 1 95.19 91 TYR B CA 1
ATOM 1724 C C . TYR B 1 91 ? -5.562 -3.703 -13.305 1 95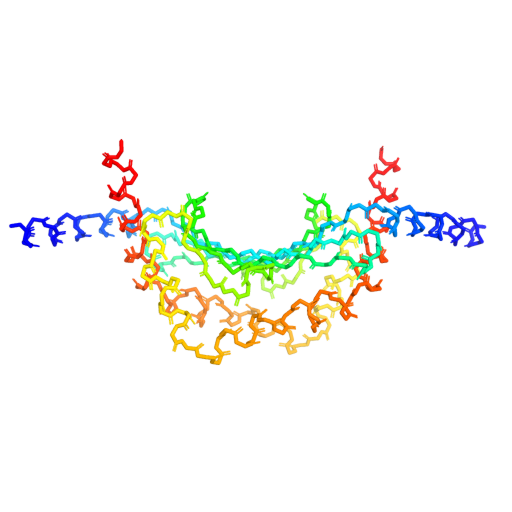.19 91 TYR B C 1
ATOM 1726 O O . TYR B 1 91 ? -4.488 -4.148 -13.719 1 95.19 91 TYR B O 1
ATOM 1734 N N . PHE B 1 92 ? -5.934 -3.66 -12.047 1 95.38 92 PHE B N 1
ATOM 1735 C CA . PHE B 1 92 ? -4.926 -3.969 -11.047 1 95.38 92 PHE B CA 1
ATOM 1736 C C . PHE B 1 92 ? -5.227 -5.301 -10.367 1 95.38 92 PHE B C 1
ATOM 1738 O O . PHE B 1 92 ? -4.32 -6.109 -10.148 1 95.38 92 PHE B O 1
ATOM 1745 N N . CYS B 1 93 ? -6.414 -5.559 -10.023 1 97.31 93 CYS B N 1
ATOM 1746 C CA . CYS B 1 93 ? -6.75 -6.785 -9.305 1 97.31 93 CYS B CA 1
ATOM 1747 C C . CYS B 1 93 ? -7.211 -7.871 -10.266 1 97.31 93 CYS B C 1
ATOM 1749 O O . CYS B 1 93 ? -6.504 -8.852 -10.484 1 97.31 93 CYS B O 1
ATOM 1751 N N . ARG B 1 94 ? -8.242 -7.598 -10.977 1 96.12 94 ARG B N 1
ATOM 1752 C CA . ARG B 1 94 ? -8.852 -8.625 -11.812 1 96.12 94 ARG B CA 1
ATOM 1753 C C . ARG B 1 94 ? -7.922 -9.031 -12.953 1 96.12 94 ARG B C 1
ATOM 1755 O O . ARG B 1 94 ? -7.719 -10.219 -13.195 1 96.12 94 ARG B O 1
ATOM 1762 N N . HIS B 1 95 ? -7.398 -8.133 -13.617 1 95.56 95 HIS B N 1
ATOM 1763 C CA . HIS B 1 95 ? -6.527 -8.383 -14.766 1 95.56 95 HIS B CA 1
ATOM 1764 C C . HIS B 1 95 ? -5.344 -9.266 -14.375 1 95.56 95 HIS B C 1
ATOM 1766 O O . HIS B 1 95 ? -4.891 -10.086 -15.172 1 95.56 95 HIS B O 1
ATOM 1772 N N . ASN B 1 96 ? -4.91 -9.141 -13.164 1 93.5 96 ASN B N 1
ATOM 1773 C CA . ASN B 1 96 ? -3.695 -9.82 -12.734 1 93.5 96 ASN B CA 1
ATOM 1774 C C . ASN B 1 96 ? -4.012 -11.047 -11.875 1 93.5 96 ASN B C 1
ATOM 1776 O O . ASN B 1 96 ? -3.121 -11.609 -11.242 1 93.5 96 ASN B O 1
ATOM 1780 N N . TYR B 1 97 ? -5.203 -11.445 -11.836 1 93.88 97 TYR B N 1
ATOM 1781 C CA . TYR B 1 97 ? -5.637 -12.562 -11 1 93.88 97 TYR B CA 1
ATOM 1782 C C . TYR B 1 97 ? -4.809 -13.812 -11.281 1 93.88 97 TYR B C 1
ATOM 1784 O O . TYR B 1 97 ? -4.359 -14.484 -10.352 1 93.88 97 TYR B O 1
ATOM 1792 N N . GLY B 1 98 ? -4.57 -14.07 -12.531 1 90.19 98 GLY B N 1
ATOM 1793 C CA . GLY B 1 98 ? -3.795 -15.242 -12.891 1 90.19 98 GLY B CA 1
ATOM 1794 C C . GLY B 1 98 ? -2.387 -15.227 -12.328 1 90.19 98 GLY B C 1
ATOM 1795 O O . GLY B 1 98 ? -1.919 -16.234 -11.789 1 90.19 98 GLY B O 1
ATOM 1796 N N . VAL B 1 99 ? -1.747 -14.094 -12.414 1 88.81 99 VAL B N 1
ATOM 1797 C CA . VAL B 1 99 ? -0.392 -13.938 -11.898 1 88.81 99 VAL B CA 1
ATOM 1798 C C . VAL B 1 99 ? -0.399 -14.078 -10.383 1 88.81 99 VAL B C 1
ATOM 1800 O O . VAL B 1 99 ? 0.438 -14.781 -9.812 1 88.81 99 VAL B O 1
ATOM 1803 N N . TYR B 1 100 ? -1.384 -13.477 -9.742 1 91.25 100 TYR B N 1
ATOM 1804 C CA . TYR B 1 100 ? -1.462 -13.5 -8.281 1 91.25 100 TYR B CA 1
ATOM 1805 C C . TYR B 1 100 ? -1.705 -14.906 -7.766 1 91.25 100 TYR B C 1
ATOM 1807 O O . TYR B 1 100 ? -1.09 -15.336 -6.785 1 91.25 100 TYR B O 1
ATOM 1815 N N . THR B 1 101 ? -2.621 -15.578 -8.406 1 89.31 101 THR B N 1
ATOM 1816 C CA . THR B 1 101 ? -2.961 -16.922 -7.957 1 89.31 101 THR B CA 1
ATOM 1817 C C . THR B 1 101 ? -1.768 -17.859 -8.109 1 89.31 101 THR B C 1
ATOM 1819 O O . THR B 1 101 ? -1.525 -18.719 -7.254 1 89.31 101 THR B O 1
ATOM 1822 N N . TYR B 1 102 ? -1.059 -17.688 -9.172 1 85.19 102 TYR B N 1
ATOM 1823 C CA . TYR B 1 102 ? 0.139 -18.5 -9.383 1 85.19 102 TYR B CA 1
ATOM 1824 C C . TYR B 1 102 ? 1.159 -18.266 -8.273 1 85.19 102 TYR B C 1
ATOM 1826 O O . TYR B 1 102 ? 1.68 -19.219 -7.691 1 85.19 102 TYR B O 1
ATOM 1834 N N . GLN B 1 103 ? 1.416 -17.031 -7.957 1 86.31 103 GLN B N 1
ATOM 1835 C CA . GLN B 1 103 ? 2.389 -16.688 -6.926 1 86.31 103 GLN B CA 1
ATOM 1836 C C . GLN B 1 103 ? 1.922 -17.156 -5.551 1 86.31 103 GLN B C 1
ATOM 1838 O O . GLN B 1 103 ? 2.723 -17.641 -4.75 1 86.31 103 GLN B O 1
ATOM 1843 N N . ALA B 1 104 ? 0.637 -17.016 -5.297 1 86.25 104 ALA B N 1
ATOM 1844 C CA . ALA B 1 104 ? 0.068 -17.438 -4.023 1 86.25 104 ALA B CA 1
ATOM 1845 C C . ALA B 1 104 ? 0.216 -18.953 -3.83 1 86.25 104 ALA B C 1
ATOM 1847 O O . ALA B 1 104 ? 0.521 -19.406 -2.73 1 86.25 104 ALA B O 1
ATOM 1848 N N . ALA B 1 105 ? -0.02 -19.672 -4.844 1 83.88 105 ALA B N 1
ATOM 1849 C CA . ALA B 1 105 ? 0.11 -21.125 -4.789 1 83.88 105 ALA B CA 1
ATOM 1850 C C . ALA B 1 105 ? 1.55 -21.531 -4.492 1 83.88 105 ALA B C 1
ATOM 1852 O O . ALA B 1 105 ? 1.79 -22.453 -3.703 1 83.88 105 ALA B O 1
ATOM 1853 N N . LYS B 1 106 ? 2.385 -20.859 -5.102 1 81.25 106 LYS B N 1
ATOM 1854 C CA . LYS B 1 106 ? 3.797 -21.141 -4.859 1 81.25 106 LYS B CA 1
ATOM 1855 C C . LYS B 1 106 ? 4.176 -20.859 -3.408 1 81.25 106 LYS B C 1
ATOM 1857 O O . LYS B 1 106 ? 4.891 -21.641 -2.781 1 81.25 106 LYS B O 1
ATOM 1862 N N . THR B 1 107 ? 3.67 -19.75 -2.945 1 81.5 107 THR B N 1
ATOM 1863 C CA . THR B 1 107 ? 3.949 -19.359 -1.569 1 81.5 107 THR B CA 1
ATOM 1864 C C . THR B 1 107 ? 3.352 -20.375 -0.589 1 81.5 107 THR B C 1
ATOM 1866 O O . THR B 1 107 ? 4.004 -20.766 0.381 1 81.5 107 THR B O 1
ATOM 1869 N N . ALA B 1 108 ? 2.145 -20.766 -0.848 1 78.12 108 ALA B N 1
ATOM 1870 C CA . ALA B 1 108 ? 1.457 -21.719 0.013 1 78.12 108 ALA B CA 1
ATOM 1871 C C . ALA B 1 108 ? 2.189 -23.062 0.036 1 78.12 108 ALA B C 1
ATOM 1873 O O . ALA B 1 108 ? 2.305 -23.688 1.088 1 78.12 108 ALA B O 1
ATOM 1874 N N . ARG B 1 109 ? 2.557 -23.547 -1.044 1 76.06 109 ARG B N 1
ATOM 1875 C CA . ARG B 1 109 ? 3.271 -24.812 -1.152 1 76.06 109 ARG B CA 1
ATOM 1876 C C . ARG B 1 109 ? 4.551 -24.781 -0.321 1 76.06 109 ARG B C 1
ATOM 1878 O O . ARG B 1 109 ? 4.867 -25.766 0.367 1 76.06 109 ARG B O 1
ATOM 1885 N N . LEU B 1 110 ? 5.129 -23.719 -0.329 1 73.31 110 LEU B N 1
ATOM 1886 C CA . LEU B 1 110 ? 6.402 -23.609 0.376 1 73.31 110 LEU B CA 1
ATOM 1887 C C . LEU B 1 110 ? 6.18 -23.5 1.882 1 73.31 110 LEU B C 1
ATOM 1889 O O . LEU B 1 110 ? 6.969 -24.047 2.666 1 73.31 110 LEU B O 1
ATOM 1893 N N . ILE B 1 111 ? 5.16 -22.781 2.273 1 68.38 111 ILE B N 1
ATOM 1894 C CA . ILE B 1 111 ? 4.82 -22.672 3.686 1 68.38 111 ILE B CA 1
ATOM 1895 C C . ILE B 1 111 ? 4.41 -24.031 4.227 1 68.38 111 ILE B C 1
ATOM 1897 O O . ILE B 1 111 ? 4.762 -24.391 5.352 1 68.38 111 ILE B O 1
ATOM 1901 N N . GLY B 1 112 ? 3.619 -24.766 3.393 1 64.94 112 GLY B N 1
ATOM 1902 C CA . GLY B 1 112 ? 3.209 -26.109 3.771 1 64.94 112 GLY B CA 1
ATOM 1903 C C . GLY B 1 112 ? 4.367 -27.078 3.857 1 64.94 112 GLY B C 1
ATOM 1904 O O . GLY B 1 112 ? 4.285 -28.094 4.559 1 64.94 112 GLY B O 1
ATOM 1905 N N . ARG B 1 113 ? 5.414 -26.812 3.146 1 62.81 113 ARG B N 1
ATOM 1906 C CA . ARG B 1 113 ? 6.566 -27.703 3.176 1 62.81 113 ARG B CA 1
ATOM 1907 C C . ARG B 1 113 ? 7.453 -27.406 4.383 1 62.81 113 ARG B C 1
ATOM 1909 O O . ARG B 1 113 ? 8.414 -28.141 4.641 1 62.81 113 ARG B O 1
ATOM 1916 N N . ARG B 1 114 ? 7.141 -26.25 4.945 1 57.47 114 ARG B N 1
ATOM 1917 C CA . ARG B 1 114 ? 7.91 -26.016 6.164 1 57.47 114 ARG B CA 1
ATOM 1918 C C . ARG B 1 114 ? 7.266 -26.719 7.359 1 57.47 114 ARG B C 1
ATOM 1920 O O . ARG B 1 114 ? 6.043 -26.859 7.41 1 57.47 114 ARG B O 1
#

Sequence (228 aa):
RWALDSLLTAFLLLLLLAAHFLVQWKSDCHFFNGTQRVHYLYRQFYDRQETARFDSDVGKFVAVTEFGQPDADYWNSRQEILQDKRAAVDYFCRHNYGVYTYQAAKTARLIGRRRWALDSLLTAFLLLLLLAAHFLVQWKSDCHFFNGTQRVHYLYRQFYDRQETARFDSDVGKFVAVTEFGQPDADYWNSRQEILQDKRAAVDYFCRHNYGVYTYQAAKTARLIGRR

pLDDT: mean 88.21, std 12.2, range [56.12, 98.75]

Radius of gyration: 19.85 Å; Cα contacts (8 Å, |Δi|>4): 396; chains: 2; bounding box: 38×66×38 Å

Solvent-accessible surface area (backbone atoms only — not comparable to full-atom values): 11521 Å² total; per-residue (Å²): 110,68,63,60,51,46,48,49,48,49,50,43,38,49,50,49,32,64,29,80,41,44,40,36,38,36,42,37,32,35,24,35,49,41,76,77,39,72,45,30,36,42,36,37,27,47,71,84,39,65,24,28,30,35,33,55,90,78,65,46,49,40,49,68,35,81,73,14,36,64,56,21,52,52,46,61,70,33,62,70,58,42,50,52,57,59,45,35,45,43,74,57,36,56,68,38,40,68,61,52,48,54,53,40,38,52,44,49,53,52,58,68,71,96,112,69,64,58,52,46,49,49,49,48,49,42,39,50,51,50,32,64,29,80,41,45,39,36,38,36,41,38,33,38,26,35,48,43,76,77,40,71,46,30,36,43,35,38,27,47,70,85,38,64,25,27,30,35,32,53,90,77,62,45,47,40,49,70,35,81,74,15,36,65,55,21,52,53,46,59,70,33,61,68,58,43,52,52,57,59,45,33,47,43,75,57,36,56,68,38,41,68,61,51,47,52,53,41,38,52,45,48,54,52,58,67,73,96

Organism: Python bivittatus (NCBI:txid176946)

Foldseek 3Di:
DVVVVVVVVVVVVVVPVVDDWDKDWDWDWDDDPQVPDIWIKIFIDTPRDTAKIDTLVVLAIDGPDPVCVVVRVVLRVDVVSSVVRNCCSPVPHNVCSVVVVVVVVVVVVVVVVD/DVVVVVVVVVVVVVVPVVDDWDKDWDWDWDDDPQVPDIWIKIFIDTPRDTQKIDTLVVLAIDGPDPVCVVVRVVLRVDVVSSVVRNCCSPVPHNVCSVVVVVVVVVVVVVVVVD

Nearest PDB structures (foldseek):
  7o00-assembly1_BBB  TM=9.614E-01  e=9.529E-12  Homo sapiens
  8trl-assembly1_B  TM=9.623E-01  e=1.743E-11  Homo sapiens
  6biz-assembly1_B  TM=9.687E-01  e=3.001E-11  Homo sapiens
  6bir-assembly1_B  TM=9.382E-01  e=2.504E-11  Homo sapiens
  6atz-assembly2_D  TM=9.178E-01  e=3.188E-11  Homo sapiens